Protein AF-A0A381LI11-F1 (afdb_monomer_lite)

Foldseek 3Di:
DDQPPDDPDDDPPVVVVLVVLLVVLVLVVLCVDPVSVPDVVNVCVVPPRDDPVVVVVVVVVVVVVVVLVCLVPPFFFDPDCVVLVVVLVVLLVVLVVVLVVLVVVLVVLVVVLVVLQVVLVVLVVVLVVQVPDPPRDVVVSVVSVLVSVLSHDDPPQLSVLLSSLSVSLNVLSVVLSVLSVVLVVLVVVLVVLVVVLVVLVVVLPPDPDDPPCPCVVVVVVVSVVSVVVSVVSVVVSRSSRSVSVVSSVVSVVVSVVSVVVSVVSNVVSVVSSVVSVVVSVVVVVVSD

Sequence (288 aa):
MRTPFQLICKPSRAVLRDIQIRLDSFLKILLSHTTFATHEMLWEFFLVPDIQADMMEQRSRLKAQARIEKVREEYEPVADVRDVEQFVDHAREMVRSVNYSTKSVARRANVMWVSTADLYDAYHIVSHIFSAIDGFPQTHVTALDAYIKCLAPSSNHPYNTFHSAVLSLHSTIVAMLLSLSRPNSLIATILTSRKMIERSYNSLNRSTRWPLGLLDETRLRLNEEKEERVQKEIKEVEEVGRELRYTWGVVAGELAGWEEDHEKMGRSAVKELVKGMVIREKKVLEGI

Secondary structure (DSSP, 8-state):
---TT--SS---HHHHHHHHHHHHHHHHHHHHSTTGGG-HHHHHHHH-SS--HHHHHHHHHHHHHHHHHHHHHH-PPPS-SHHHHHHHHHHHHHHHHHHHHHHHHHHHHHHHHHHHHHHHHHHHHHHHHHHTSTT--HHHHHHHHHHHHHHPPPTT-HHHHHHHHHHHHHHHHHHHHHHTHHHHHHHHHHHHHHHHHHHHHHHHSS----TT-TTHHHHHHHHHHHHHHHHHHHHHHHHHHHHHHHHHHHHHHHHHHHHHHHHHHHHHHHHHHHHHHHHHHHHHHTT-

Organism: NCBI:txid1268274

Radius of gyration: 30.95 Å; chains: 1; bounding box: 65×38×105 Å

Structure (mmCIF, N/CA/C/O backbone):
data_AF-A0A381LI11-F1
#
_entry.id   AF-A0A381LI11-F1
#
loop_
_atom_site.group_PDB
_atom_site.id
_atom_site.type_symbol
_atom_site.label_atom_id
_atom_site.label_alt_id
_atom_site.label_comp_id
_atom_site.label_asym_id
_atom_site.label_entity_id
_atom_site.label_seq_id
_atom_site.pdbx_PDB_ins_code
_atom_site.Cartn_x
_atom_site.Cartn_y
_atom_site.Cartn_z
_atom_site.occupancy
_atom_site.B_iso_or_equiv
_atom_site.auth_seq_id
_atom_site.auth_comp_id
_atom_site.auth_asym_id
_atom_site.auth_atom_id
_atom_site.pdbx_PDB_model_num
ATOM 1 N N . MET A 1 1 ? -22.565 22.536 -12.577 1.00 48.09 1 MET A N 1
ATOM 2 C CA . MET A 1 1 ? -22.140 21.166 -12.221 1.00 48.09 1 MET A CA 1
ATOM 3 C C . MET A 1 1 ? -20.690 20.993 -12.636 1.00 48.09 1 MET A C 1
ATOM 5 O O . MET A 1 1 ? -20.394 21.191 -13.808 1.00 48.09 1 MET A O 1
ATOM 9 N N . ARG A 1 2 ? -19.783 20.749 -11.680 1.00 44.31 2 ARG A N 1
ATOM 10 C CA . ARG A 1 2 ? -18.366 20.481 -11.962 1.00 44.31 2 ARG A CA 1
ATOM 11 C C . ARG A 1 2 ? -18.184 18.972 -12.082 1.00 44.31 2 ARG A C 1
ATOM 13 O O . ARG A 1 2 ? -18.481 18.264 -11.129 1.00 44.31 2 ARG A O 1
ATOM 20 N N . THR A 1 3 ? -17.719 18.488 -13.227 1.00 48.34 3 THR A N 1
ATOM 21 C CA . THR A 1 3 ? -17.355 17.069 -13.370 1.00 48.34 3 THR A CA 1
ATOM 22 C C . THR A 1 3 ? -16.098 16.795 -12.530 1.00 48.34 3 THR A C 1
ATOM 24 O O . THR A 1 3 ? -15.230 17.672 -12.492 1.00 48.34 3 THR A O 1
ATOM 27 N N . PRO A 1 4 ? -15.911 15.605 -11.936 1.00 54.34 4 PRO A N 1
ATOM 28 C CA . PRO A 1 4 ? -14.692 15.275 -11.181 1.00 54.34 4 PRO A CA 1
ATOM 29 C C . PRO A 1 4 ? -13.404 15.317 -12.030 1.00 54.34 4 PRO A C 1
ATOM 31 O O . PRO A 1 4 ? -12.305 15.359 -11.487 1.00 54.34 4 PRO A O 1
ATOM 34 N N . PHE A 1 5 ? -13.531 15.379 -13.360 1.00 58.44 5 PHE A N 1
ATOM 35 C CA . PHE A 1 5 ? -12.428 15.510 -14.318 1.00 58.44 5 PHE A CA 1
ATOM 36 C C . PHE A 1 5 ? -12.203 16.946 -14.828 1.00 58.44 5 PHE A C 1
ATOM 38 O O . PHE A 1 5 ? -11.323 17.180 -15.658 1.00 58.44 5 PHE A O 1
ATOM 45 N N . GLN A 1 6 ? -12.977 17.930 -14.354 1.00 56.97 6 GLN A N 1
ATOM 46 C CA . GLN A 1 6 ? -12.814 19.329 -14.756 1.00 56.97 6 GLN A CA 1
ATOM 47 C C . GLN A 1 6 ? -11.694 19.977 -13.944 1.00 56.97 6 GLN A C 1
ATOM 49 O O . GLN A 1 6 ? -11.895 20.493 -12.845 1.00 56.97 6 GLN A O 1
ATOM 54 N N . LEU A 1 7 ? -10.496 19.957 -14.518 1.00 59.88 7 LEU A N 1
ATOM 55 C CA . LEU A 1 7 ? -9.337 20.660 -13.984 1.00 59.88 7 LEU A CA 1
ATOM 56 C C . LEU A 1 7 ? -9.445 22.151 -14.336 1.00 59.88 7 LEU A C 1
ATOM 58 O O . LEU A 1 7 ? -9.724 22.511 -15.478 1.00 59.88 7 LEU A O 1
ATOM 62 N N . ILE A 1 8 ? -9.240 23.015 -13.336 1.00 62.44 8 ILE A N 1
ATOM 63 C CA . ILE A 1 8 ? -9.420 24.480 -13.426 1.00 62.44 8 ILE A CA 1
ATOM 64 C C . ILE A 1 8 ? -8.482 25.104 -14.476 1.00 62.44 8 ILE A C 1
ATOM 66 O O . ILE A 1 8 ? -8.836 26.088 -15.117 1.00 62.44 8 ILE A O 1
ATOM 70 N N . CYS A 1 9 ? -7.322 24.482 -14.700 1.00 68.38 9 CYS A N 1
ATOM 71 C CA . CYS A 1 9 ? -6.372 24.817 -15.755 1.00 68.38 9 CYS A CA 1
ATOM 72 C C . CYS A 1 9 ? -5.948 23.532 -16.471 1.00 68.38 9 CYS A C 1
ATOM 74 O O . CYS A 1 9 ? -5.879 22.472 -15.847 1.00 68.38 9 CYS A O 1
ATOM 76 N N . LYS A 1 10 ? -5.618 23.625 -17.766 1.00 70.44 10 LYS A N 1
ATOM 77 C CA . LYS A 1 10 ? -5.096 22.493 -18.542 1.00 70.44 10 LYS A CA 1
ATOM 78 C C . LYS A 1 10 ? -3.739 22.080 -17.947 1.00 70.44 10 LYS A C 1
ATOM 80 O O . LYS A 1 10 ? -2.783 22.845 -18.084 1.00 70.44 10 LYS A O 1
ATOM 85 N N . PRO A 1 11 ? -3.626 20.923 -17.270 1.00 72.25 11 PRO A N 1
ATOM 86 C CA . PRO A 1 11 ? -2.357 20.509 -16.691 1.00 72.25 11 PRO A CA 1
ATOM 87 C C . PRO A 1 11 ? -1.369 20.190 -17.806 1.00 72.25 11 PRO A C 1
ATOM 89 O O . PRO A 1 11 ? -1.759 19.910 -18.947 1.00 72.25 11 PRO A O 1
ATOM 92 N N . SER A 1 12 ? -0.079 20.174 -17.475 1.00 81.25 12 SER A N 1
ATOM 93 C CA . SER A 1 12 ? 0.914 19.669 -18.415 1.00 81.25 12 SER A CA 1
ATOM 94 C C . SER A 1 12 ? 0.582 18.218 -18.796 1.00 81.25 12 SER A C 1
ATOM 96 O O . SER A 1 12 ? 0.056 17.438 -17.996 1.00 81.25 12 SER A O 1
ATOM 98 N N . ARG A 1 13 ? 0.898 17.828 -20.037 1.00 80.12 13 ARG A N 1
ATOM 99 C CA . ARG A 1 13 ? 0.676 16.450 -20.519 1.00 80.12 13 ARG A CA 1
ATOM 100 C C . ARG A 1 13 ? 1.362 15.406 -19.633 1.00 80.12 13 ARG A C 1
ATOM 102 O O . ARG A 1 13 ? 0.845 14.303 -19.494 1.00 80.12 13 ARG A O 1
ATOM 109 N N . ALA A 1 14 ? 2.495 15.763 -19.028 1.00 78.06 14 ALA A N 1
ATOM 110 C CA . ALA A 1 14 ? 3.212 14.911 -18.088 1.00 78.06 14 ALA A CA 1
ATOM 111 C C . ALA A 1 14 ? 2.381 14.622 -16.827 1.00 78.06 14 ALA A C 1
ATOM 113 O O . ALA A 1 14 ? 2.255 13.465 -16.440 1.00 78.06 14 ALA A O 1
ATOM 114 N N . VAL A 1 15 ? 1.747 15.646 -16.246 1.00 82.94 15 VAL A N 1
ATOM 115 C CA . VAL A 1 15 ? 0.883 15.493 -15.064 1.00 82.94 15 VAL A CA 1
ATOM 116 C C . VAL A 1 15 ? -0.355 14.659 -15.390 1.00 82.94 15 VAL A C 1
ATOM 118 O O . VAL A 1 15 ? -0.694 13.754 -14.637 1.00 82.94 15 VAL A O 1
ATOM 121 N N . LEU A 1 16 ? -1.004 14.900 -16.534 1.00 85.25 16 LEU A N 1
ATOM 122 C CA . LEU A 1 16 ? -2.155 14.093 -16.965 1.00 85.25 16 LEU A CA 1
ATOM 123 C C . LEU A 1 16 ? -1.796 12.611 -17.129 1.00 85.25 16 LEU A C 1
ATOM 125 O O . LEU A 1 16 ? -2.561 11.741 -16.720 1.00 85.25 16 LEU A O 1
ATOM 129 N N . ARG A 1 17 ? -0.623 12.323 -17.701 1.00 84.75 17 ARG A N 1
ATOM 130 C CA . ARG A 1 17 ? -0.133 10.953 -17.865 1.00 84.75 17 ARG A CA 1
ATOM 131 C C . ARG A 1 17 ? 0.171 10.290 -16.525 1.00 84.75 17 ARG A C 1
ATOM 133 O O . ARG A 1 17 ? -0.180 9.131 -16.344 1.00 84.75 17 ARG A O 1
ATOM 140 N N . ASP A 1 18 ? 0.801 11.006 -15.598 1.00 85.06 18 ASP A N 1
ATOM 141 C CA . ASP A 1 18 ? 1.072 10.490 -14.252 1.00 85.06 18 ASP A CA 1
ATOM 142 C C . ASP A 1 18 ? -0.235 10.180 -13.505 1.00 85.06 18 ASP A C 1
ATOM 144 O O . ASP A 1 18 ? -0.379 9.090 -12.953 1.00 85.06 18 ASP A O 1
ATOM 148 N N . ILE A 1 19 ? -1.233 11.071 -13.585 1.00 89.38 19 ILE A N 1
ATOM 149 C CA . ILE A 1 19 ? -2.580 10.826 -13.044 1.00 89.38 19 ILE A CA 1
ATOM 150 C C . ILE A 1 19 ? -3.188 9.567 -13.663 1.00 89.38 19 ILE A C 1
ATOM 152 O O . ILE A 1 19 ? -3.690 8.719 -12.933 1.00 89.38 19 ILE A O 1
ATOM 156 N N . GLN A 1 20 ? -3.121 9.419 -14.988 1.00 90.12 20 GLN A N 1
ATOM 157 C CA . GLN A 1 20 ? -3.669 8.254 -15.681 1.00 90.12 20 GLN A CA 1
ATOM 158 C C . GLN A 1 20 ? -3.007 6.950 -15.220 1.00 90.12 20 GLN A C 1
ATOM 160 O O . GLN A 1 20 ? -3.712 5.993 -14.919 1.00 90.12 20 GLN A O 1
ATOM 165 N N . ILE A 1 21 ? -1.673 6.911 -15.138 1.00 88.81 21 ILE A N 1
ATOM 166 C CA . ILE A 1 21 ? -0.926 5.721 -14.703 1.00 88.81 21 ILE A CA 1
ATOM 167 C C . ILE A 1 21 ? -1.280 5.369 -13.255 1.00 88.81 21 ILE A C 1
ATOM 169 O O . ILE A 1 21 ? -1.547 4.211 -12.947 1.00 88.81 21 ILE A O 1
ATOM 173 N N . ARG A 1 22 ? -1.316 6.364 -12.362 1.00 89.69 22 ARG A N 1
ATOM 174 C CA . ARG A 1 22 ? -1.656 6.143 -10.950 1.00 89.69 22 ARG A CA 1
ATOM 175 C C . ARG A 1 22 ? -3.098 5.691 -10.771 1.00 89.69 22 ARG A C 1
ATOM 177 O O . ARG A 1 22 ? -3.338 4.792 -9.972 1.00 89.69 22 ARG A O 1
ATOM 184 N N . LEU A 1 23 ? -4.035 6.296 -11.498 1.00 91.38 23 LEU A N 1
ATOM 185 C CA . LEU A 1 23 ? -5.447 5.933 -11.441 1.00 91.38 23 LEU A CA 1
ATOM 186 C C . LEU A 1 23 ? -5.668 4.517 -11.980 1.00 91.38 23 LEU A C 1
ATOM 188 O O . LEU A 1 23 ? -6.354 3.734 -11.338 1.00 91.38 23 LEU A O 1
ATOM 192 N N . ASP A 1 24 ? -5.047 4.163 -13.106 1.00 91.81 24 ASP A N 1
ATOM 193 C CA . ASP A 1 24 ? -5.107 2.809 -13.665 1.00 91.81 24 ASP A CA 1
ATOM 194 C C . ASP A 1 24 ? -4.573 1.765 -12.672 1.00 91.81 24 ASP A C 1
ATOM 196 O O . ASP A 1 24 ? -5.263 0.791 -12.373 1.00 91.81 24 ASP A O 1
ATOM 200 N N . SER A 1 25 ? -3.394 2.000 -12.084 1.00 90.81 25 SER A N 1
ATOM 201 C CA . SER A 1 25 ? -2.853 1.131 -11.032 1.00 90.81 25 SER A CA 1
ATOM 202 C C . SER A 1 25 ? -3.786 1.032 -9.826 1.00 90.81 25 SER A C 1
ATOM 204 O O . SER A 1 25 ? -4.030 -0.063 -9.328 1.00 90.81 25 SER A O 1
ATOM 206 N N . PHE A 1 26 ? -4.320 2.161 -9.355 1.00 91.38 26 PHE A N 1
ATOM 207 C CA . PHE A 1 26 ? -5.232 2.203 -8.214 1.00 91.38 26 PHE A CA 1
ATOM 208 C C . PHE A 1 26 ? -6.498 1.379 -8.465 1.00 91.38 26 PHE A C 1
ATOM 210 O O . PHE A 1 26 ? -6.857 0.541 -7.642 1.00 91.38 26 PHE A O 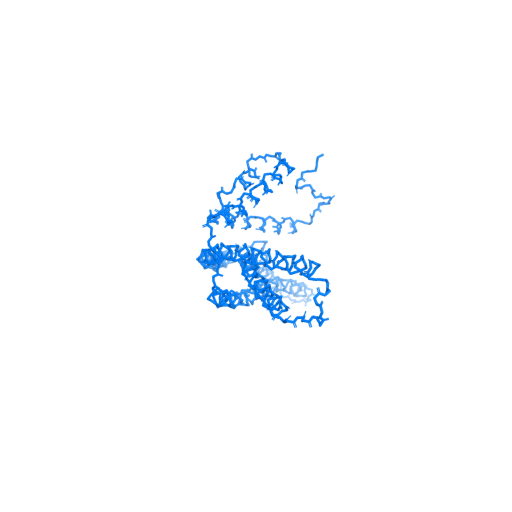1
ATOM 217 N N . LEU A 1 27 ? -7.142 1.562 -9.618 1.00 92.62 27 LEU A N 1
ATOM 218 C CA . LEU A 1 27 ? -8.349 0.821 -9.977 1.00 92.62 27 LEU A CA 1
ATOM 219 C C . LEU A 1 27 ? -8.064 -0.674 -10.139 1.00 92.62 27 LEU A C 1
ATOM 221 O O . LEU A 1 27 ? -8.853 -1.491 -9.676 1.00 92.62 27 LEU A O 1
ATOM 225 N N . LYS A 1 28 ? -6.920 -1.048 -10.726 1.00 91.56 28 LYS A N 1
ATOM 226 C CA . LYS A 1 28 ? -6.496 -2.454 -10.815 1.00 91.56 28 LYS A CA 1
ATOM 227 C C . LYS A 1 28 ? -6.313 -3.090 -9.441 1.00 91.56 28 LYS A C 1
ATOM 229 O O . LYS A 1 28 ? -6.773 -4.209 -9.254 1.00 91.56 28 LYS A O 1
ATOM 234 N N . ILE A 1 29 ? -5.697 -2.376 -8.496 1.00 91.19 29 ILE A N 1
ATOM 235 C CA . ILE A 1 29 ? -5.542 -2.838 -7.108 1.00 91.19 29 ILE A CA 1
ATOM 236 C C . ILE A 1 29 ? -6.915 -3.027 -6.449 1.00 91.19 29 ILE A C 1
ATOM 238 O O . ILE A 1 29 ? -7.155 -4.046 -5.811 1.00 91.19 29 ILE A O 1
ATOM 242 N N . LEU A 1 30 ? -7.846 -2.083 -6.622 1.00 91.50 30 LEU A N 1
ATOM 243 C CA . LEU A 1 30 ? -9.196 -2.220 -6.062 1.00 91.50 30 LEU A CA 1
ATOM 244 C C . LEU A 1 30 ? -9.968 -3.401 -6.661 1.00 91.50 30 LEU A C 1
ATOM 246 O O . LEU A 1 30 ? -10.682 -4.088 -5.938 1.00 91.50 30 LEU A O 1
ATOM 250 N N . LEU A 1 31 ? -9.826 -3.634 -7.966 1.00 91.62 31 LEU A N 1
ATOM 251 C CA . LEU A 1 31 ? -10.497 -4.724 -8.675 1.00 91.62 31 LEU A CA 1
ATOM 252 C C . LEU A 1 31 ? -9.883 -6.100 -8.393 1.00 91.62 31 LEU A C 1
ATOM 254 O O . LEU A 1 31 ? -10.577 -7.103 -8.537 1.00 91.62 31 LEU A O 1
ATOM 258 N N . SER A 1 32 ? -8.603 -6.173 -8.017 1.00 89.12 32 SER A N 1
ATOM 259 C CA . SER A 1 32 ? -7.984 -7.432 -7.587 1.00 89.12 32 SER A CA 1
ATOM 260 C C . SER A 1 32 ? -8.296 -7.770 -6.132 1.00 89.12 32 SER A C 1
ATOM 262 O O . SER A 1 32 ? -8.298 -8.940 -5.765 1.00 89.12 32 SER A O 1
ATOM 264 N N . HIS A 1 33 ? -8.576 -6.760 -5.311 1.00 89.56 33 HIS A N 1
ATOM 265 C CA . HIS A 1 33 ? -8.822 -6.933 -3.889 1.00 89.56 33 HIS A CA 1
ATOM 266 C C . HIS A 1 33 ? -10.181 -7.593 -3.621 1.00 89.56 33 HIS A C 1
ATOM 268 O O . HIS A 1 33 ? -11.224 -7.083 -4.024 1.00 89.56 33 HIS A O 1
ATOM 274 N N . THR A 1 34 ? -10.187 -8.674 -2.842 1.00 86.56 34 THR A N 1
ATOM 275 C CA . THR A 1 34 ? -11.377 -9.497 -2.535 1.00 86.56 34 THR A CA 1
ATOM 276 C C . THR A 1 34 ? -12.558 -8.682 -1.989 1.00 86.56 34 THR A C 1
ATOM 278 O O . THR A 1 34 ? -13.683 -8.792 -2.479 1.00 86.56 34 THR A O 1
ATOM 281 N N . THR A 1 35 ? -12.299 -7.811 -1.012 1.00 87.81 35 THR A N 1
ATOM 282 C CA . THR A 1 35 ? -13.315 -6.930 -0.419 1.00 87.81 35 THR A CA 1
ATOM 283 C C . THR A 1 35 ? -13.726 -5.772 -1.338 1.00 87.81 35 THR A C 1
ATOM 285 O O . THR A 1 35 ? -14.917 -5.556 -1.557 1.00 87.81 35 THR A O 1
ATOM 288 N N . PHE A 1 36 ? -12.781 -5.006 -1.898 1.00 89.44 36 PHE A N 1
ATOM 289 C CA . PHE A 1 36 ? -13.137 -3.811 -2.678 1.00 89.44 36 PHE A CA 1
ATOM 290 C C . PHE A 1 36 ? -13.766 -4.132 -4.033 1.00 89.44 36 PHE A C 1
ATOM 292 O O . PHE A 1 36 ? -14.676 -3.414 -4.446 1.00 89.44 36 PHE A O 1
ATOM 299 N N . ALA A 1 37 ? -13.363 -5.224 -4.685 1.00 90.25 37 ALA A N 1
ATOM 300 C CA . ALA A 1 37 ? -13.911 -5.633 -5.975 1.00 90.25 37 ALA A CA 1
ATOM 301 C C . ALA A 1 37 ? -15.415 -5.938 -5.919 1.00 90.25 37 ALA A C 1
ATOM 303 O O . ALA A 1 37 ? -16.103 -5.858 -6.933 1.00 90.25 37 ALA A O 1
ATOM 304 N N . THR A 1 38 ? -15.948 -6.264 -4.740 1.00 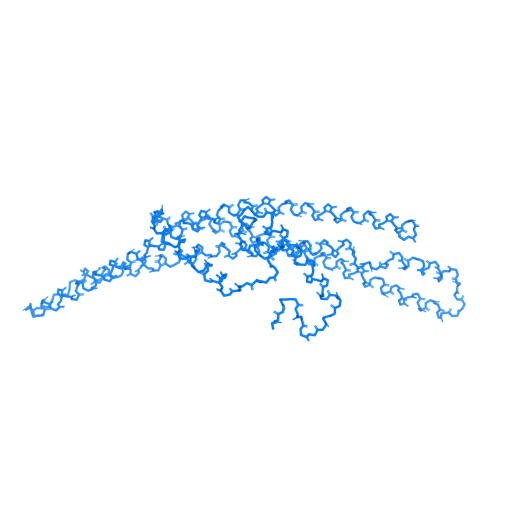88.94 38 THR A N 1
ATOM 305 C CA . THR A 1 38 ? -17.378 -6.541 -4.534 1.00 88.94 38 THR A CA 1
ATOM 306 C C . THR A 1 38 ? -18.149 -5.334 -3.996 1.00 88.94 38 THR A C 1
ATOM 308 O O . THR A 1 38 ? -19.371 -5.386 -3.858 1.00 88.94 38 THR A O 1
ATOM 311 N N . HIS A 1 39 ? -17.469 -4.223 -3.706 1.00 89.69 39 HIS A N 1
ATOM 312 C CA . HIS A 1 39 ? -18.091 -3.083 -3.052 1.00 89.69 39 HIS A CA 1
ATOM 313 C C . HIS A 1 39 ? -18.975 -2.284 -4.021 1.00 89.69 39 HIS A C 1
ATOM 315 O O . HIS A 1 39 ? -18.509 -1.788 -5.045 1.00 89.69 39 HIS A O 1
ATOM 321 N N . GLU A 1 40 ? -20.249 -2.083 -3.667 1.00 87.75 40 GLU A N 1
ATOM 322 C CA . GLU A 1 40 ? -21.241 -1.425 -4.538 1.00 87.75 40 GLU A CA 1
ATOM 323 C C . GLU A 1 40 ? -20.800 -0.035 -5.024 1.00 87.75 40 GLU A C 1
ATOM 325 O O . GLU A 1 40 ? -21.012 0.308 -6.180 1.00 87.75 40 GLU A O 1
ATOM 330 N N . MET A 1 41 ? -20.128 0.746 -4.169 1.00 86.56 41 MET A N 1
ATOM 331 C CA . MET A 1 41 ? -19.710 2.115 -4.497 1.00 86.56 41 MET A CA 1
ATOM 332 C C . MET A 1 41 ? -18.646 2.151 -5.594 1.00 86.56 41 MET A C 1
ATOM 334 O O . MET A 1 41 ? -18.573 3.122 -6.342 1.00 86.56 41 MET A O 1
ATOM 338 N N . LEU A 1 42 ? -17.819 1.102 -5.689 1.00 88.38 42 LEU A N 1
ATOM 339 C CA . LEU A 1 42 ? -16.829 0.983 -6.754 1.00 88.38 42 LEU A CA 1
ATOM 340 C C . LEU A 1 42 ? -17.533 0.760 -8.096 1.00 88.38 42 LEU A C 1
ATOM 342 O O . LEU A 1 42 ? -17.200 1.399 -9.089 1.00 88.38 42 LEU A O 1
ATOM 346 N N . TRP A 1 43 ? -18.552 -0.096 -8.112 1.00 87.62 43 TRP A N 1
ATOM 347 C CA . TRP A 1 43 ? -19.357 -0.347 -9.304 1.00 87.62 43 TRP A CA 1
ATOM 348 C C . TRP A 1 43 ? -20.231 0.844 -9.685 1.00 87.62 43 TRP A C 1
ATOM 350 O O . TRP A 1 43 ? -20.329 1.163 -10.863 1.00 87.62 43 TRP A O 1
ATOM 360 N N . GLU A 1 44 ? -20.802 1.554 -8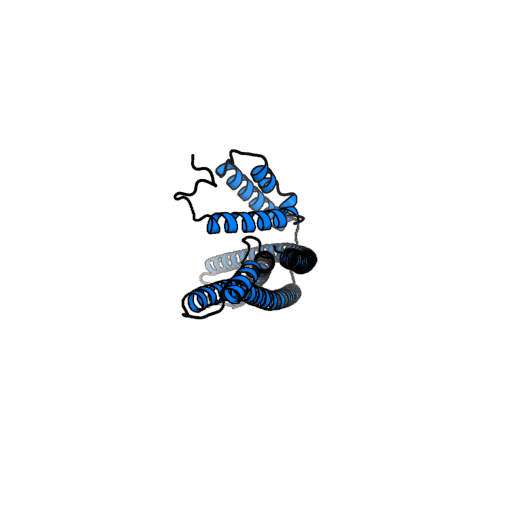.714 1.00 87.44 44 GLU A N 1
ATOM 361 C CA . GLU A 1 44 ? -21.538 2.795 -8.962 1.00 87.44 44 GLU A CA 1
ATOM 362 C C . GLU A 1 44 ? -20.634 3.857 -9.599 1.00 87.44 44 GLU A C 1
ATOM 364 O O . GLU A 1 44 ? -21.027 4.474 -10.583 1.00 87.44 44 GLU A O 1
ATOM 369 N N . PHE A 1 45 ? -19.389 3.989 -9.125 1.00 86.50 45 PHE A N 1
ATOM 370 C CA . PHE A 1 45 ? -18.391 4.868 -9.739 1.00 86.50 45 PHE A CA 1
ATOM 371 C C . PHE A 1 45 ? -18.084 4.504 -11.203 1.00 86.50 45 PHE A C 1
ATOM 373 O O . PHE A 1 45 ? -17.866 5.396 -12.020 1.00 86.50 45 PHE A O 1
ATOM 380 N N . PHE A 1 46 ? -18.070 3.214 -11.553 1.00 85.62 46 PHE A N 1
ATOM 381 C CA . PHE A 1 46 ? -17.818 2.775 -12.929 1.00 85.62 46 PHE A CA 1
ATOM 382 C C . PHE A 1 46 ? -19.035 2.883 -13.850 1.00 85.62 46 PHE A C 1
ATOM 384 O O . PHE A 1 46 ? -18.877 3.141 -15.042 1.00 85.62 46 PHE A O 1
ATOM 391 N N . LEU A 1 47 ? -20.231 2.626 -13.322 1.00 86.44 47 LEU A N 1
ATOM 392 C CA . LEU A 1 47 ? -21.437 2.417 -14.122 1.00 86.44 47 LEU A CA 1
ATOM 393 C C . LEU A 1 47 ? -22.328 3.656 -14.202 1.00 86.44 47 LEU A C 1
ATOM 395 O O . LEU A 1 47 ? -23.094 3.780 -15.157 1.00 86.44 47 LEU A O 1
ATOM 399 N N . VAL A 1 48 ? -22.258 4.554 -13.218 1.00 85.06 48 VAL A N 1
ATOM 400 C CA . VAL A 1 48 ? -23.159 5.704 -13.111 1.00 85.06 48 VAL A CA 1
ATOM 401 C C . VAL A 1 48 ? -22.414 6.989 -13.491 1.00 85.06 48 VAL A C 1
ATOM 403 O O . VAL A 1 48 ? -21.513 7.407 -12.765 1.00 85.06 48 VAL A O 1
ATOM 406 N N . PRO A 1 49 ? -22.785 7.655 -14.604 1.00 75.69 49 PRO A N 1
ATOM 407 C CA . PRO A 1 49 ? -22.133 8.892 -15.043 1.00 75.69 49 PRO A CA 1
ATOM 408 C C . PRO A 1 49 ? -22.337 10.065 -14.074 1.00 75.69 49 PRO A C 1
ATOM 410 O O . PRO A 1 49 ? -21.428 10.871 -13.877 1.00 75.69 49 PRO A O 1
ATOM 413 N N . ASP A 1 50 ? -23.521 10.140 -13.458 1.00 80.94 50 ASP A N 1
ATOM 414 C CA . ASP A 1 50 ? -23.919 11.208 -12.541 1.00 80.94 50 ASP A CA 1
ATOM 415 C C . ASP A 1 50 ? -23.924 10.702 -11.097 1.00 80.94 50 ASP A C 1
ATOM 417 O O . ASP A 1 50 ? -24.928 10.219 -10.571 1.00 80.94 50 ASP A O 1
ATOM 421 N N . ILE A 1 51 ? -22.768 10.810 -10.449 1.00 77.25 51 ILE A N 1
ATOM 422 C CA . ILE A 1 51 ? -22.581 10.371 -9.067 1.00 77.25 51 ILE A CA 1
ATOM 423 C C . ILE A 1 51 ? -23.310 11.319 -8.103 1.00 77.25 51 ILE A C 1
ATOM 425 O O . ILE A 1 51 ? -22.977 12.502 -7.998 1.00 77.25 51 ILE A O 1
ATOM 429 N N . GLN A 1 52 ? -24.265 10.785 -7.338 1.00 83.69 52 GLN A N 1
ATOM 430 C CA . GLN A 1 52 ? -24.967 11.515 -6.278 1.00 83.69 52 GLN A CA 1
ATOM 431 C C . GLN A 1 52 ? -24.205 11.403 -4.949 1.00 83.69 52 GLN A C 1
ATOM 433 O O . GLN A 1 52 ? -24.510 10.562 -4.099 1.00 83.69 52 GLN A O 1
ATOM 438 N N . ALA A 1 53 ? -23.199 12.266 -4.782 1.00 83.38 53 ALA A N 1
ATOM 439 C CA . ALA A 1 53 ? -22.262 12.230 -3.655 1.00 83.38 53 ALA A CA 1
ATOM 440 C C . ALA A 1 53 ? -22.944 12.266 -2.272 1.00 83.38 53 ALA A C 1
ATOM 442 O O . ALA A 1 53 ? -22.557 11.509 -1.382 1.00 83.38 53 ALA A O 1
ATOM 443 N N . ASP A 1 54 ? -23.996 13.070 -2.105 1.00 85.69 54 ASP A N 1
ATOM 444 C CA . ASP A 1 54 ? -24.673 13.225 -0.810 1.00 85.69 54 ASP A CA 1
ATOM 445 C C . ASP A 1 54 ? -25.378 11.927 -0.369 1.00 85.69 54 ASP A C 1
ATOM 447 O O . ASP A 1 54 ? -25.264 11.490 0.779 1.00 85.69 54 ASP A O 1
ATOM 451 N N . MET A 1 55 ? -26.055 11.240 -1.297 1.00 84.00 55 MET A N 1
ATOM 452 C CA . MET A 1 55 ? -26.713 9.960 -1.000 1.00 84.00 55 MET A CA 1
ATOM 453 C C . MET A 1 55 ? -25.700 8.840 -0.743 1.00 84.00 55 MET A C 1
ATOM 455 O O . MET A 1 55 ? -25.913 7.962 0.098 1.00 84.00 55 MET A O 1
ATOM 459 N N . MET A 1 56 ? -24.586 8.855 -1.472 1.00 84.62 56 MET A N 1
ATOM 460 C CA . MET A 1 56 ? -23.456 7.953 -1.256 1.00 84.62 56 MET A CA 1
ATOM 461 C C . MET A 1 56 ? -22.847 8.110 0.140 1.00 84.62 56 MET A C 1
ATOM 463 O O . MET A 1 56 ? -22.573 7.112 0.817 1.00 84.62 56 MET A O 1
ATOM 467 N N . GLU A 1 57 ? -22.660 9.349 0.591 1.00 87.62 57 GLU A N 1
ATOM 468 C CA . GLU A 1 57 ? -22.157 9.641 1.928 1.00 87.62 57 GLU A CA 1
ATOM 469 C C . GLU A 1 57 ? -23.114 9.109 2.999 1.00 87.62 57 GLU A C 1
ATOM 471 O O . GLU A 1 57 ? -22.684 8.409 3.921 1.00 87.62 57 GLU A O 1
ATOM 476 N N . GLN A 1 58 ? -24.416 9.367 2.853 1.00 88.50 58 GLN A N 1
ATOM 477 C CA . GLN A 1 58 ? -25.417 8.894 3.805 1.00 88.50 58 GLN A CA 1
ATOM 478 C C . GLN A 1 58 ? -25.437 7.361 3.904 1.00 88.50 58 GLN A C 1
ATOM 480 O O . GLN A 1 58 ? -25.392 6.820 5.011 1.00 88.50 58 GLN A O 1
ATOM 485 N N . ARG A 1 59 ? -25.422 6.645 2.770 1.00 88.56 59 ARG A N 1
ATOM 486 C CA . ARG A 1 59 ? -25.330 5.171 2.755 1.00 88.56 59 ARG A CA 1
ATOM 487 C C . ARG A 1 59 ? -24.054 4.664 3.421 1.00 88.56 59 ARG A C 1
ATOM 489 O O . ARG A 1 59 ? -24.101 3.707 4.193 1.00 88.56 59 ARG A O 1
ATOM 496 N N . SER A 1 60 ? -22.924 5.319 3.162 1.00 88.62 60 SER A N 1
ATOM 497 C CA . SER A 1 60 ? -21.635 4.947 3.756 1.00 88.62 60 SER A CA 1
ATOM 498 C C . SER A 1 60 ? -21.647 5.112 5.279 1.00 88.62 60 SER A C 1
ATOM 500 O O . SER A 1 60 ? -21.169 4.233 5.997 1.00 88.62 60 SER A O 1
ATOM 502 N N . ARG A 1 61 ? -22.257 6.191 5.788 1.00 90.75 61 ARG A N 1
ATOM 503 C CA . ARG A 1 61 ? -22.436 6.420 7.231 1.00 90.75 61 ARG A CA 1
ATOM 504 C C . ARG A 1 61 ? -23.330 5.360 7.874 1.00 90.75 61 ARG A C 1
ATOM 506 O O . ARG A 1 61 ? -22.953 4.816 8.909 1.00 90.75 61 ARG A O 1
ATOM 513 N N . LEU A 1 62 ? -24.459 5.021 7.248 1.00 92.56 62 LEU A N 1
ATOM 514 C CA . LEU A 1 62 ? -25.363 3.980 7.753 1.00 92.56 62 LEU A CA 1
ATOM 515 C C . LEU A 1 62 ? -24.677 2.608 7.806 1.00 92.56 62 LEU A C 1
ATOM 517 O O . LEU A 1 62 ? -24.775 1.910 8.810 1.00 92.56 62 LEU A O 1
ATOM 521 N N . LYS A 1 63 ? -23.905 2.242 6.775 1.00 90.81 63 LYS A N 1
ATOM 522 C CA . LYS A 1 63 ? -23.108 1.002 6.782 1.00 90.81 63 LYS A CA 1
ATOM 523 C C . LYS A 1 63 ? -22.042 0.991 7.874 1.00 90.81 63 LYS A C 1
ATOM 525 O O . LYS A 1 63 ? -21.796 -0.052 8.477 1.00 90.81 63 LYS A O 1
ATOM 530 N N . ALA A 1 64 ? -21.404 2.131 8.134 1.00 89.94 64 ALA A N 1
ATOM 531 C CA . ALA A 1 64 ? -20.436 2.247 9.218 1.00 89.94 64 ALA A CA 1
ATOM 532 C C . ALA A 1 64 ? -21.098 2.047 10.592 1.00 89.94 64 ALA A C 1
ATOM 534 O O . ALA A 1 64 ? -20.556 1.311 11.412 1.00 89.94 64 ALA A O 1
ATOM 535 N N . GLN A 1 65 ? -22.277 2.635 10.816 1.00 91.75 65 GLN A N 1
ATOM 536 C CA . GLN A 1 65 ? -23.055 2.454 12.048 1.00 91.75 65 GLN A CA 1
ATOM 537 C C . GLN A 1 65 ? -23.507 1.002 12.228 1.00 91.75 65 GLN A C 1
ATOM 539 O O . GLN A 1 65 ? -23.218 0.405 13.260 1.00 91.75 65 GLN A O 1
ATOM 544 N N . ALA A 1 66 ? -24.089 0.397 11.189 1.00 92.81 66 ALA A N 1
ATOM 545 C CA . ALA A 1 66 ? -24.504 -1.004 11.216 1.00 92.81 66 ALA A CA 1
ATOM 546 C C . ALA A 1 66 ? -23.329 -1.954 11.508 1.00 92.81 66 ALA A C 1
ATOM 548 O O . ALA A 1 66 ? -23.483 -2.951 12.206 1.00 92.81 66 ALA A O 1
ATOM 549 N N . ARG A 1 67 ? -22.120 -1.639 11.018 1.00 92.06 67 ARG A N 1
ATOM 550 C CA . ARG A 1 67 ? -20.913 -2.400 11.369 1.00 92.06 67 ARG A CA 1
ATOM 551 C C . ARG A 1 67 ? -20.584 -2.278 12.859 1.00 92.06 67 ARG A C 1
ATOM 553 O O . ARG A 1 67 ? -20.223 -3.279 13.464 1.00 92.06 67 ARG A O 1
ATOM 560 N N . ILE A 1 68 ? -20.663 -1.079 13.438 1.00 91.00 68 ILE A N 1
ATOM 561 C CA . ILE A 1 68 ? -20.385 -0.870 14.868 1.00 91.00 68 ILE A CA 1
ATOM 562 C C . ILE A 1 68 ? -21.360 -1.690 15.719 1.00 91.00 68 ILE A C 1
ATOM 564 O O . ILE A 1 68 ? -20.926 -2.394 16.628 1.00 91.00 68 ILE A O 1
ATOM 568 N N . GLU A 1 69 ? -22.650 -1.658 15.384 1.00 92.25 69 GLU A N 1
ATOM 569 C CA . GLU A 1 69 ? -23.683 -2.454 16.060 1.00 92.25 69 GLU A CA 1
ATOM 570 C C . GLU A 1 69 ? -23.411 -3.954 15.929 1.00 92.25 69 GLU A C 1
ATOM 572 O O . GLU A 1 69 ? -23.329 -4.655 16.934 1.00 92.25 69 GLU A O 1
ATOM 577 N N . LYS A 1 70 ? -23.128 -4.426 14.711 1.00 94.31 70 LYS A N 1
ATOM 578 C CA . LYS A 1 70 ? -22.762 -5.823 14.455 1.00 94.31 70 LYS A CA 1
ATOM 579 C C . LYS A 1 70 ? -21.560 -6.273 15.288 1.00 94.31 70 LYS A C 1
ATOM 581 O O . LYS A 1 70 ? -21.577 -7.347 15.877 1.00 94.31 70 LYS A O 1
ATOM 586 N N . VAL A 1 71 ? -20.512 -5.450 15.369 1.00 94.62 71 VAL A N 1
ATOM 587 C CA . VAL A 1 71 ? -19.327 -5.754 16.188 1.00 94.62 71 VAL A CA 1
ATOM 588 C C . VAL A 1 71 ? -19.688 -5.836 17.668 1.00 94.62 71 VAL A C 1
ATOM 590 O O . VAL A 1 71 ? -19.184 -6.702 18.379 1.00 94.62 71 VAL A O 1
ATOM 593 N N . ARG A 1 72 ? -20.573 -4.956 18.136 1.00 91.19 72 ARG A N 1
ATOM 594 C CA . ARG A 1 72 ? -21.036 -4.955 19.521 1.00 91.19 72 ARG A CA 1
ATOM 595 C C . ARG A 1 72 ? -21.827 -6.217 19.865 1.00 91.19 72 ARG A C 1
ATOM 597 O O . ARG A 1 72 ? -21.700 -6.688 20.991 1.00 91.19 72 ARG A O 1
ATOM 604 N N . GLU A 1 73 ? -22.625 -6.733 18.937 1.00 92.31 73 GLU A N 1
ATOM 605 C CA . GLU A 1 73 ? -23.507 -7.887 19.149 1.00 92.31 73 GLU A CA 1
ATOM 606 C C . GLU A 1 73 ? -22.806 -9.236 18.942 1.00 92.31 73 GLU A C 1
ATOM 608 O O . GLU A 1 73 ? -23.023 -10.159 19.723 1.00 92.31 73 GLU A O 1
ATOM 613 N N . GLU A 1 74 ? -21.960 -9.359 17.916 1.00 93.88 74 GLU A N 1
ATOM 614 C CA . GLU A 1 74 ? -21.420 -10.656 17.476 1.00 93.88 74 GLU A CA 1
ATOM 615 C C . GLU A 1 74 ? -20.055 -11.015 18.076 1.00 93.88 74 GLU A C 1
ATOM 617 O O . GLU A 1 74 ? -19.652 -12.178 18.025 1.00 93.88 74 GLU A O 1
ATOM 622 N N . TYR A 1 75 ? -19.309 -10.046 18.613 1.00 95.00 75 TYR A N 1
ATOM 623 C CA . TYR A 1 75 ? -17.939 -10.276 19.074 1.00 95.00 75 TYR A CA 1
ATOM 624 C C . TYR A 1 75 ? -17.828 -10.246 20.593 1.00 95.00 75 TYR A C 1
ATOM 626 O O . TYR A 1 75 ? -18.396 -9.392 21.268 1.00 95.00 75 TYR A O 1
ATOM 634 N N . GLU A 1 76 ? -17.000 -11.140 21.128 1.00 93.75 76 GLU A N 1
ATOM 635 C CA . GLU A 1 76 ? -16.617 -11.128 22.537 1.00 93.75 76 GLU A CA 1
ATOM 636 C C . GLU A 1 76 ? -15.368 -10.267 22.777 1.00 93.75 76 GLU A C 1
ATOM 638 O O . GLU A 1 76 ? -14.422 -10.297 21.971 1.00 93.75 76 GLU A O 1
ATOM 643 N N . PRO A 1 77 ? -15.310 -9.530 23.902 1.00 93.44 77 PRO A N 1
ATOM 644 C CA . PRO A 1 77 ? -14.172 -8.681 24.216 1.00 93.44 77 PRO A CA 1
ATOM 645 C C . PRO A 1 77 ? -12.883 -9.492 24.397 1.00 93.44 77 PRO A C 1
ATOM 647 O O . PRO A 1 77 ? -12.875 -10.627 24.877 1.00 93.44 77 PRO A O 1
ATOM 650 N N . VAL A 1 78 ? -11.752 -8.900 24.013 1.00 92.25 78 VAL A N 1
ATOM 651 C CA . VAL A 1 78 ? -10.431 -9.500 24.239 1.00 92.25 78 VAL A CA 1
ATOM 652 C C . VAL A 1 78 ? -10.091 -9.474 25.734 1.00 92.25 78 VAL A C 1
ATOM 654 O O . VAL A 1 78 ? -9.947 -8.406 26.332 1.00 92.25 78 VAL A O 1
ATOM 657 N N . ALA A 1 79 ? -9.931 -10.655 26.338 1.00 82.62 79 ALA A N 1
ATOM 658 C CA . ALA A 1 79 ? -9.527 -10.784 27.738 1.00 82.62 79 ALA A CA 1
ATOM 659 C C . ALA A 1 79 ? -8.056 -10.371 27.935 1.00 82.62 79 ALA A C 1
ATOM 661 O O . ALA A 1 79 ? -7.760 -9.454 28.713 1.00 82.62 79 ALA A O 1
ATOM 662 N N . ASP A 1 80 ? -7.155 -10.992 27.169 1.00 89.56 80 ASP A N 1
ATOM 663 C CA . ASP A 1 80 ? -5.721 -10.712 27.176 1.00 89.56 80 ASP A CA 1
ATOM 664 C C . ASP A 1 80 ? -5.285 -10.039 25.871 1.00 89.56 80 ASP A C 1
ATOM 666 O O . ASP A 1 80 ? -5.408 -10.604 24.787 1.00 89.56 80 ASP A O 1
ATOM 670 N N . VAL A 1 81 ? -4.793 -8.806 25.984 1.00 94.62 81 VAL A N 1
ATOM 671 C CA . VAL A 1 81 ? -4.348 -8.005 24.836 1.00 94.62 81 VAL A CA 1
ATOM 672 C C . VAL A 1 81 ? -2.937 -8.370 24.374 1.00 94.62 81 VAL A C 1
ATOM 674 O O . VAL A 1 81 ? -2.573 -7.996 23.263 1.00 94.62 81 VAL A O 1
ATOM 677 N N . ARG A 1 82 ? -2.159 -9.106 25.183 1.00 94.12 82 ARG A N 1
ATOM 678 C CA . ARG A 1 82 ? -0.740 -9.400 24.915 1.00 94.12 82 ARG A CA 1
ATOM 679 C C . ARG A 1 82 ? -0.535 -10.191 23.627 1.00 94.12 82 ARG A C 1
ATOM 681 O O . ARG A 1 82 ? 0.357 -9.863 22.853 1.00 94.12 82 ARG A O 1
ATOM 688 N N . ASP A 1 83 ? -1.387 -11.180 23.371 1.00 91.81 83 ASP A N 1
ATOM 689 C CA . ASP A 1 83 ? -1.299 -12.001 22.157 1.00 91.81 83 ASP A CA 1
ATOM 690 C C . ASP A 1 83 ? -1.567 -11.163 20.898 1.00 91.81 83 ASP A C 1
ATOM 692 O O . ASP A 1 83 ? -0.879 -11.291 19.883 1.00 91.81 83 ASP A O 1
ATOM 696 N N . VAL A 1 84 ? -2.547 -10.255 20.980 1.00 94.94 84 VAL A N 1
ATOM 697 C CA . VAL A 1 84 ? -2.884 -9.339 19.883 1.00 94.94 84 VAL A CA 1
ATOM 698 C C . VAL A 1 84 ? -1.751 -8.336 19.661 1.00 94.94 84 VAL A C 1
ATOM 700 O O . VAL A 1 84 ? -1.368 -8.099 18.519 1.00 94.94 84 VAL A O 1
ATOM 703 N N . GLU A 1 85 ? -1.188 -7.782 20.734 1.00 95.38 85 GLU A N 1
ATOM 704 C CA . GLU A 1 85 ? -0.052 -6.855 20.688 1.00 95.38 85 GLU A CA 1
ATOM 705 C C . GLU A 1 85 ? 1.171 -7.503 20.030 1.00 95.38 85 GLU A C 1
ATOM 707 O O . GLU A 1 85 ? 1.703 -6.969 19.058 1.00 95.38 85 GLU A O 1
ATOM 712 N N . GLN A 1 86 ? 1.554 -8.705 20.477 1.00 95.62 86 GLN A N 1
ATOM 713 C CA . GLN A 1 86 ? 2.684 -9.445 19.916 1.00 95.62 86 GLN A CA 1
ATOM 714 C C . GLN A 1 86 ? 2.504 -9.715 18.417 1.00 95.62 86 GLN A C 1
ATOM 716 O O . GLN A 1 86 ? 3.442 -9.532 17.636 1.00 95.62 86 GLN A O 1
ATOM 721 N N . PHE A 1 87 ? 1.303 -10.134 18.005 1.00 95.06 87 PHE A N 1
ATOM 722 C CA . PHE A 1 87 ? 0.992 -10.350 16.594 1.00 95.06 87 PHE A CA 1
ATOM 723 C C . PHE A 1 87 ? 1.134 -9.059 15.780 1.00 95.06 87 PHE A C 1
ATOM 725 O O . PHE A 1 87 ? 1.798 -9.054 14.741 1.00 95.06 87 PHE A O 1
ATOM 732 N N . VAL A 1 88 ? 0.517 -7.966 16.239 1.00 95.38 88 VAL A N 1
ATOM 733 C CA . VAL A 1 88 ? 0.495 -6.696 15.502 1.00 95.38 88 VAL A CA 1
ATOM 734 C C . VAL A 1 88 ? 1.894 -6.099 15.404 1.00 95.38 88 VAL A C 1
ATOM 736 O O . VAL A 1 88 ? 2.269 -5.621 14.332 1.00 95.38 88 VAL A O 1
ATOM 739 N N . ASP A 1 89 ? 2.687 -6.165 16.470 1.00 95.38 89 ASP A N 1
ATOM 740 C CA . ASP A 1 89 ? 4.058 -5.662 16.470 1.00 95.38 89 ASP A CA 1
ATOM 741 C C . ASP A 1 89 ? 4.954 -6.461 15.522 1.00 95.38 89 ASP A C 1
ATOM 743 O O . ASP A 1 89 ? 5.684 -5.868 14.720 1.00 95.38 89 ASP A O 1
ATOM 747 N N . HIS A 1 90 ? 4.841 -7.792 15.532 1.00 96.12 90 HIS A N 1
ATOM 748 C CA . HIS A 1 90 ? 5.555 -8.645 14.584 1.00 96.12 90 HIS A CA 1
ATOM 749 C C . HIS A 1 90 ? 5.151 -8.338 13.134 1.00 96.12 90 HIS A C 1
ATOM 751 O O . HIS A 1 90 ? 6.009 -8.075 12.288 1.00 96.12 90 HIS A O 1
ATOM 757 N N . ALA A 1 91 ? 3.847 -8.292 12.845 1.00 96.56 91 ALA A N 1
ATOM 758 C CA . ALA A 1 91 ? 3.326 -7.953 11.523 1.00 96.56 91 ALA A CA 1
ATOM 759 C C . ALA A 1 91 ? 3.805 -6.575 11.048 1.00 96.56 91 ALA A C 1
ATOM 761 O O . ALA A 1 91 ? 4.246 -6.408 9.909 1.00 96.56 91 ALA A O 1
ATOM 762 N N . ARG A 1 92 ? 3.776 -5.577 11.932 1.00 95.94 92 ARG A N 1
ATOM 763 C CA . ARG A 1 92 ? 4.229 -4.219 11.630 1.00 95.94 92 ARG A CA 1
ATOM 764 C C . ARG A 1 92 ? 5.718 -4.180 11.309 1.00 95.94 92 ARG A C 1
ATOM 766 O O . ARG A 1 92 ? 6.103 -3.448 10.397 1.00 95.94 92 ARG A O 1
ATOM 773 N N . GLU A 1 93 ? 6.542 -4.945 12.016 1.00 96.12 93 GLU A N 1
ATOM 774 C CA . GLU A 1 93 ? 7.977 -5.005 11.746 1.00 96.12 93 GLU A CA 1
ATOM 775 C C . GLU A 1 93 ? 8.291 -5.700 10.416 1.00 96.12 93 GLU A C 1
ATOM 777 O O . GLU A 1 93 ? 9.076 -5.178 9.620 1.00 96.12 93 GLU A O 1
ATOM 782 N N . MET A 1 94 ? 7.591 -6.793 10.098 1.00 95.88 94 MET A N 1
ATOM 783 C CA . MET A 1 94 ? 7.692 -7.436 8.783 1.00 95.88 94 MET A CA 1
ATOM 784 C C . MET A 1 94 ? 7.365 -6.453 7.650 1.00 95.88 94 MET A C 1
ATOM 786 O O . MET A 1 94 ? 8.169 -6.252 6.735 1.00 95.88 94 MET A O 1
ATOM 790 N N . VAL A 1 95 ? 6.224 -5.759 7.737 1.00 96.81 95 VAL A N 1
ATOM 791 C CA . VAL A 1 95 ? 5.801 -4.797 6.706 1.00 96.81 95 VAL A CA 1
ATOM 792 C C . VAL A 1 95 ? 6.760 -3.597 6.632 1.00 96.81 95 VAL A C 1
ATOM 794 O O . VAL A 1 95 ? 7.036 -3.086 5.543 1.00 96.81 95 VAL A O 1
ATOM 797 N N . ARG A 1 96 ? 7.338 -3.146 7.756 1.00 96.50 96 ARG A N 1
ATOM 798 C CA . ARG A 1 96 ? 8.371 -2.090 7.771 1.00 96.50 96 ARG A CA 1
ATOM 799 C C . ARG A 1 96 ? 9.644 -2.503 7.038 1.00 96.50 96 ARG A C 1
ATOM 801 O O . ARG A 1 96 ? 10.182 -1.690 6.282 1.00 96.50 96 ARG A O 1
ATOM 808 N N . SER A 1 97 ? 10.106 -3.735 7.225 1.00 95.94 97 SER A N 1
ATOM 809 C CA . SER A 1 97 ? 11.273 -4.269 6.513 1.00 95.94 97 SER A CA 1
ATOM 810 C C . SER A 1 97 ? 11.047 -4.280 4.993 1.00 95.94 97 SER A C 1
ATOM 812 O O . SER A 1 97 ? 11.875 -3.783 4.216 1.00 95.94 97 SER A O 1
ATOM 814 N N . VAL A 1 98 ? 9.863 -4.728 4.557 1.00 95.94 98 VAL A N 1
ATOM 815 C CA . VAL A 1 98 ? 9.456 -4.693 3.142 1.00 95.94 98 VAL A CA 1
ATOM 816 C C . VAL A 1 98 ? 9.375 -3.253 2.625 1.00 95.94 98 VAL A C 1
ATOM 818 O O . VAL A 1 98 ? 9.845 -2.959 1.522 1.00 95.94 98 VAL A O 1
ATOM 821 N N . ASN A 1 99 ? 8.859 -2.321 3.429 1.00 96.50 99 ASN A N 1
ATOM 822 C CA . ASN A 1 99 ? 8.797 -0.901 3.084 1.00 96.50 99 ASN A CA 1
ATOM 823 C C . ASN A 1 99 ? 10.183 -0.301 2.819 1.00 96.50 99 ASN A C 1
ATOM 825 O O . ASN A 1 99 ? 10.381 0.395 1.821 1.00 96.50 99 ASN A O 1
ATOM 829 N N . TYR A 1 100 ? 11.149 -0.574 3.700 1.00 96.62 100 TYR A N 1
ATOM 830 C CA . TYR A 1 100 ? 12.522 -0.097 3.544 1.00 96.62 100 TYR A CA 1
ATOM 831 C C . TYR A 1 100 ? 13.135 -0.590 2.227 1.00 96.62 100 TYR A C 1
ATOM 833 O O . TYR A 1 100 ? 13.652 0.205 1.433 1.00 96.62 100 TYR A O 1
ATOM 841 N N . SER A 1 101 ? 13.003 -1.889 1.960 1.00 95.81 101 SER A N 1
ATOM 842 C CA . SER A 1 101 ? 13.510 -2.519 0.740 1.00 95.81 101 SER A CA 1
ATOM 843 C C . SER A 1 101 ? 12.838 -1.946 -0.512 1.00 95.81 101 SER A C 1
ATOM 845 O O . SER A 1 101 ? 13.519 -1.553 -1.460 1.00 95.81 101 SER A O 1
ATOM 847 N N . THR A 1 102 ? 11.514 -1.782 -0.485 1.00 96.56 102 THR A N 1
ATOM 848 C CA . THR A 1 102 ? 10.734 -1.229 -1.603 1.00 96.56 102 THR A CA 1
ATOM 849 C C . THR A 1 102 ? 11.114 0.220 -1.904 1.00 96.56 102 THR A C 1
ATOM 851 O O . THR A 1 102 ? 11.331 0.570 -3.063 1.00 96.56 102 THR A O 1
ATOM 854 N N . LYS A 1 103 ? 11.293 1.066 -0.878 1.00 96.12 103 LYS A N 1
ATOM 855 C CA . LYS A 1 103 ? 11.782 2.445 -1.057 1.00 96.12 103 LYS A CA 1
ATOM 856 C C . LYS A 1 103 ? 13.180 2.486 -1.670 1.00 96.12 103 LYS A C 1
ATOM 858 O O . LYS A 1 103 ? 13.448 3.320 -2.535 1.00 96.12 103 LYS A O 1
ATOM 863 N N . SER A 1 104 ? 14.068 1.590 -1.238 1.00 96.81 104 SER A N 1
ATOM 864 C CA . SER A 1 104 ? 15.415 1.473 -1.804 1.00 96.81 104 SER A CA 1
ATOM 865 C C . SER A 1 104 ? 15.362 1.126 -3.296 1.00 96.81 104 SER A C 1
ATOM 867 O O . SER A 1 104 ? 16.028 1.785 -4.099 1.00 96.81 104 SER A O 1
ATOM 869 N N . VAL A 1 105 ? 14.519 0.160 -3.682 1.00 96.44 105 VAL A N 1
ATOM 870 C CA . VAL A 1 105 ? 14.297 -0.221 -5.087 1.00 96.44 105 VAL A CA 1
ATOM 871 C C . VAL A 1 105 ? 13.696 0.934 -5.887 1.00 96.44 105 VAL A C 1
ATOM 873 O O . VAL A 1 105 ? 14.226 1.257 -6.947 1.00 96.44 105 VAL A O 1
ATOM 876 N N . ALA A 1 106 ? 12.662 1.608 -5.372 1.00 95.81 106 ALA A N 1
ATOM 877 C CA . ALA A 1 106 ? 12.031 2.749 -6.039 1.00 95.81 106 ALA A CA 1
ATOM 878 C C . ALA A 1 106 ? 13.050 3.857 -6.340 1.00 95.81 106 ALA A C 1
ATOM 880 O O . ALA A 1 106 ? 13.153 4.327 -7.473 1.00 95.81 106 ALA A O 1
ATOM 881 N N . ARG A 1 107 ? 13.872 4.217 -5.345 1.00 96.00 107 ARG A N 1
ATOM 882 C CA . ARG A 1 107 ? 14.923 5.227 -5.504 1.00 96.00 107 ARG A CA 1
ATOM 883 C C . ARG A 1 107 ? 15.929 4.827 -6.581 1.00 96.00 107 ARG A C 1
ATOM 885 O O . ARG A 1 107 ? 16.268 5.650 -7.423 1.00 96.00 107 ARG A O 1
ATOM 892 N N . ARG A 1 108 ? 16.406 3.578 -6.564 1.00 96.31 108 ARG A N 1
ATOM 893 C CA . ARG A 1 108 ? 17.371 3.080 -7.558 1.00 96.31 108 ARG A CA 1
ATOM 894 C C . ARG A 1 108 ? 16.766 3.038 -8.963 1.00 96.31 108 ARG A C 1
ATOM 896 O O . ARG A 1 108 ? 17.433 3.448 -9.902 1.00 96.31 108 ARG A O 1
ATOM 903 N N . ALA A 1 109 ? 15.510 2.617 -9.104 1.00 94.94 109 ALA A N 1
ATOM 904 C CA . ALA A 1 109 ? 14.799 2.632 -10.382 1.00 94.94 109 ALA A CA 1
ATOM 905 C C . ALA A 1 109 ? 14.666 4.057 -10.944 1.00 94.94 109 ALA A C 1
ATOM 907 O O . ALA A 1 109 ? 14.914 4.276 -12.128 1.00 94.94 109 ALA A O 1
ATOM 908 N N . ASN A 1 110 ? 14.353 5.033 -10.085 1.00 93.62 110 ASN A N 1
ATOM 909 C CA . ASN A 1 110 ? 14.309 6.437 -10.480 1.00 93.62 110 ASN A CA 1
ATOM 910 C C . ASN A 1 110 ? 15.684 6.956 -10.921 1.00 93.62 110 ASN A C 1
ATOM 912 O O . ASN A 1 110 ? 15.778 7.612 -11.951 1.00 93.62 110 ASN A O 1
ATOM 916 N N . VAL A 1 111 ? 16.750 6.629 -10.179 1.00 95.12 111 VAL A N 1
ATOM 917 C CA . VAL A 1 111 ? 18.125 6.988 -10.568 1.00 95.12 111 VAL A CA 1
ATOM 918 C C . VAL A 1 111 ? 18.465 6.410 -11.940 1.00 95.12 111 VAL A C 1
ATOM 920 O O . VAL A 1 111 ? 18.929 7.151 -12.794 1.00 95.12 111 VAL A O 1
ATOM 923 N N . MET A 1 112 ? 18.166 5.132 -12.195 1.00 93.06 112 MET A N 1
ATOM 924 C CA . MET A 1 112 ? 18.416 4.515 -13.504 1.00 93.06 112 MET A CA 1
ATOM 925 C C . MET A 1 112 ? 17.686 5.233 -14.641 1.00 93.06 112 MET A C 1
ATOM 927 O O . MET A 1 112 ? 18.259 5.441 -15.709 1.00 93.06 112 MET A O 1
ATOM 931 N N . TRP A 1 113 ? 16.431 5.628 -14.419 1.00 91.12 113 TRP A N 1
ATOM 932 C CA . TRP A 1 113 ? 15.666 6.399 -15.395 1.00 91.12 113 TRP A CA 1
ATOM 933 C C . TRP A 1 113 ? 16.292 7.773 -15.663 1.00 91.12 113 TRP A C 1
ATOM 935 O O . TRP A 1 113 ? 16.552 8.099 -16.819 1.00 91.12 113 TRP A O 1
ATOM 945 N N . VAL A 1 114 ? 16.580 8.540 -14.607 1.00 90.94 114 VAL A N 1
ATOM 946 C CA . VAL A 1 114 ? 17.182 9.877 -14.716 1.00 90.94 114 VAL A CA 1
ATOM 947 C C . VAL A 1 114 ? 18.537 9.800 -15.414 1.00 90.94 114 VAL A C 1
ATOM 949 O O . VAL A 1 114 ? 18.740 10.478 -16.411 1.00 90.94 114 VAL A O 1
ATOM 952 N N . SER A 1 115 ? 19.415 8.886 -14.994 1.00 92.56 115 SER A N 1
ATOM 953 C CA . SER A 1 115 ? 20.724 8.704 -15.626 1.00 92.56 115 SER A CA 1
ATOM 954 C C . SER A 1 115 ? 20.631 8.301 -17.099 1.00 92.56 115 SER A C 1
ATOM 956 O O . SER A 1 115 ? 21.502 8.670 -17.876 1.00 92.56 115 SER A O 1
ATOM 958 N N . THR A 1 116 ? 19.590 7.567 -17.506 1.00 89.75 116 THR A N 1
ATOM 959 C CA . THR A 1 116 ? 19.373 7.229 -18.924 1.00 89.75 116 THR A CA 1
ATOM 960 C C . THR A 1 116 ? 19.007 8.471 -19.741 1.00 89.75 116 THR A C 1
ATOM 962 O O . THR A 1 116 ? 19.500 8.633 -20.854 1.00 89.75 116 THR A O 1
ATOM 965 N N . ALA A 1 117 ? 18.165 9.352 -19.194 1.00 88.44 117 ALA A N 1
ATOM 966 C CA . ALA A 1 117 ? 17.806 10.610 -19.844 1.00 88.44 117 ALA A CA 1
ATOM 967 C C . ALA A 1 117 ? 19.004 11.575 -19.906 1.00 88.44 117 ALA A C 1
ATOM 969 O O . ALA A 1 117 ? 19.332 12.067 -20.983 1.00 88.44 117 ALA A O 1
ATOM 970 N N . ASP A 1 118 ? 19.716 11.745 -18.788 1.00 92.25 118 ASP A N 1
ATOM 971 C CA . ASP A 1 118 ? 20.899 12.609 -18.701 1.00 92.25 118 ASP A CA 1
ATOM 972 C C . ASP A 1 118 ? 22.005 12.158 -19.665 1.00 92.25 118 ASP A C 1
ATOM 974 O O . ASP A 1 118 ? 22.693 12.984 -20.264 1.00 92.25 118 ASP A O 1
ATOM 978 N N . LEU A 1 119 ? 22.175 10.841 -19.844 1.00 91.69 119 LEU A N 1
ATOM 979 C CA . LEU A 1 119 ? 23.141 10.285 -20.789 1.00 91.69 119 LEU A CA 1
ATOM 980 C C . LEU A 1 119 ? 22.832 10.727 -22.223 1.00 91.69 119 LEU A C 1
ATOM 982 O O . LEU A 1 119 ? 23.736 11.157 -22.936 1.00 91.69 119 LEU A O 1
ATOM 986 N N . TYR A 1 120 ? 21.569 10.636 -22.643 1.00 91.19 120 TYR A N 1
ATOM 987 C CA . TYR A 1 120 ? 21.151 11.079 -23.971 1.00 91.19 120 TYR A CA 1
ATOM 988 C C . TYR A 1 120 ? 21.433 12.573 -24.179 1.00 91.19 120 TYR A C 1
ATOM 990 O O . TYR A 1 120 ? 22.054 12.940 -25.179 1.00 91.19 120 TYR A O 1
ATOM 998 N N . ASP A 1 121 ? 21.060 13.415 -23.214 1.00 90.94 121 ASP A N 1
ATOM 999 C CA . ASP A 1 121 ? 21.269 14.864 -23.294 1.00 90.94 121 ASP A CA 1
ATOM 1000 C C . ASP A 1 121 ? 22.764 15.224 -23.336 1.00 90.94 121 ASP A C 1
ATOM 1002 O O . ASP A 1 121 ? 23.192 16.047 -24.150 1.00 90.94 121 ASP A O 1
ATOM 1006 N N . ALA A 1 122 ? 23.589 14.559 -22.518 1.00 93.38 122 ALA A N 1
ATOM 1007 C CA . ALA A 1 122 ? 25.035 14.761 -22.502 1.00 93.38 122 ALA A CA 1
ATOM 1008 C C . ALA A 1 122 ? 25.675 14.420 -23.855 1.00 93.38 122 ALA A C 1
ATOM 1010 O O . ALA A 1 122 ? 26.457 15.210 -24.390 1.00 93.38 122 ALA A O 1
ATOM 1011 N N . TYR A 1 123 ? 25.323 13.276 -24.448 1.00 92.50 123 TYR A N 1
ATOM 1012 C CA . TYR A 1 123 ? 25.842 12.913 -25.764 1.00 92.50 123 TYR A CA 1
ATOM 1013 C C . TYR A 1 123 ? 25.320 13.834 -26.874 1.00 92.50 123 TYR A C 1
ATOM 1015 O O . TYR A 1 123 ? 26.067 14.148 -27.801 1.00 92.50 123 TYR A O 1
ATOM 1023 N N . HIS A 1 124 ? 24.082 14.318 -26.774 1.00 90.00 124 HIS A N 1
ATOM 1024 C CA . HIS A 1 124 ? 23.537 15.285 -27.723 1.00 90.00 124 HIS A CA 1
ATOM 1025 C C . HIS A 1 124 ? 24.333 16.604 -27.718 1.00 90.00 124 HIS A C 1
ATOM 1027 O O . HIS A 1 124 ? 24.607 17.170 -28.778 1.00 90.00 124 HIS A O 1
ATOM 1033 N N . ILE A 1 125 ? 24.757 17.086 -26.544 1.00 91.31 125 ILE A N 1
ATOM 1034 C CA . ILE A 1 125 ? 25.643 18.258 -26.422 1.00 91.31 125 ILE A CA 1
ATOM 1035 C C . ILE A 1 125 ? 27.012 17.970 -27.051 1.00 91.31 125 ILE A C 1
ATOM 1037 O O . ILE A 1 125 ? 27.539 18.789 -27.805 1.00 91.31 125 ILE A O 1
ATOM 1041 N N . VAL A 1 126 ? 27.579 16.794 -26.774 1.00 90.38 126 VAL A N 1
ATOM 1042 C CA . VAL A 1 126 ? 28.880 16.374 -27.312 1.00 90.38 126 VAL A CA 1
ATOM 1043 C C . VAL A 1 126 ? 28.863 16.296 -28.842 1.00 90.38 126 VAL A C 1
ATOM 1045 O O . VAL A 1 126 ? 29.806 16.772 -29.473 1.00 90.38 126 VAL A O 1
ATOM 1048 N N . SER A 1 127 ? 27.793 15.774 -29.453 1.00 89.94 127 SER A N 1
ATOM 1049 C CA . SER A 1 127 ? 27.667 15.738 -30.919 1.00 89.94 127 SER A CA 1
ATOM 1050 C C . SER A 1 127 ? 27.695 17.138 -31.531 1.00 89.94 127 SER A C 1
ATOM 1052 O O . SER A 1 127 ? 28.429 17.386 -32.489 1.00 89.94 127 SER A O 1
ATOM 1054 N N . HIS A 1 128 ? 26.994 18.095 -30.914 1.00 88.62 128 HIS A N 1
ATOM 1055 C CA . HIS A 1 128 ? 27.019 19.484 -31.365 1.00 88.62 128 HIS A CA 1
ATOM 1056 C C . HIS A 1 128 ? 28.437 20.077 -31.311 1.00 88.62 128 HIS A C 1
ATOM 1058 O O . HIS A 1 128 ? 28.851 20.767 -32.241 1.00 88.62 128 HIS A O 1
ATOM 1064 N N . ILE A 1 129 ? 29.208 19.793 -30.256 1.00 90.69 129 ILE A N 1
ATOM 1065 C CA . ILE A 1 129 ? 30.602 20.252 -30.152 1.00 90.69 129 ILE A CA 1
ATOM 1066 C C . ILE A 1 129 ? 31.454 19.640 -31.269 1.00 90.69 129 ILE A C 1
ATOM 1068 O O . ILE A 1 129 ? 32.149 20.380 -31.957 1.00 90.69 129 ILE A O 1
ATOM 1072 N N . PHE A 1 130 ? 31.370 18.326 -31.500 1.00 89.88 130 PHE A N 1
ATOM 1073 C CA . PHE A 1 130 ? 32.129 17.670 -32.572 1.00 89.88 130 PHE A CA 1
ATOM 1074 C C . PHE A 1 130 ? 31.774 18.196 -33.963 1.00 89.88 130 PHE A C 1
ATOM 1076 O O . PHE A 1 130 ? 32.664 18.344 -34.796 1.00 89.88 130 PHE A O 1
ATOM 1083 N N . SER A 1 131 ? 30.505 18.531 -34.202 1.00 88.56 131 SER A N 1
ATOM 1084 C CA . SER A 1 131 ? 30.068 19.128 -35.469 1.00 88.56 131 SER A CA 1
ATOM 1085 C C . SER A 1 131 ? 30.624 20.538 -35.713 1.00 88.56 131 SER A C 1
ATOM 1087 O O . SER A 1 131 ? 30.698 20.972 -36.858 1.00 88.56 131 SER A O 1
ATOM 1089 N N . ALA A 1 132 ? 31.031 21.243 -34.652 1.00 89.69 132 ALA A N 1
ATOM 1090 C CA . ALA A 1 132 ? 31.572 22.599 -34.713 1.00 89.69 132 ALA A CA 1
ATOM 1091 C C . ALA A 1 132 ? 33.111 22.647 -34.790 1.00 89.69 132 ALA A C 1
ATOM 1093 O O . ALA A 1 132 ? 33.676 23.732 -34.912 1.00 89.69 132 ALA A O 1
ATOM 1094 N N . ILE A 1 133 ? 33.800 21.503 -34.685 1.00 92.62 133 ILE A N 1
ATOM 1095 C CA . ILE A 1 133 ? 35.262 21.433 -34.794 1.00 92.62 133 ILE A CA 1
ATOM 1096 C C . ILE A 1 133 ? 35.655 21.392 -36.273 1.00 92.62 133 ILE A C 1
ATOM 1098 O O . ILE A 1 133 ? 35.372 20.423 -36.981 1.00 92.62 133 ILE A O 1
ATOM 1102 N N . ASP A 1 134 ? 36.373 22.421 -36.719 1.00 89.88 134 ASP A N 1
ATOM 1103 C CA . ASP A 1 134 ? 36.907 22.487 -38.077 1.00 89.88 134 ASP A CA 1
ATOM 1104 C C . ASP A 1 134 ? 37.843 21.303 -38.375 1.00 89.88 134 ASP A C 1
ATOM 1106 O O . ASP A 1 134 ? 38.763 20.989 -37.617 1.00 89.88 134 ASP A O 1
ATOM 1110 N N . GLY A 1 135 ? 37.612 20.641 -39.511 1.00 87.12 135 GLY A N 1
ATOM 1111 C CA . GLY A 1 135 ? 38.413 19.501 -39.966 1.00 87.12 135 GLY A CA 1
ATOM 1112 C C . GLY A 1 135 ? 38.034 18.148 -39.354 1.00 87.12 135 GLY A C 1
ATOM 1113 O O . GLY A 1 135 ? 38.673 17.146 -39.681 1.00 87.12 135 GLY A O 1
ATOM 1114 N N . PHE A 1 136 ? 36.998 18.074 -38.508 1.00 88.94 136 PHE A N 1
ATOM 1115 C CA . PHE A 1 136 ? 36.526 16.794 -37.983 1.00 88.94 136 PHE A CA 1
ATOM 1116 C C . PHE A 1 136 ? 35.788 15.974 -39.067 1.00 88.94 136 PHE A C 1
ATOM 1118 O O . PHE A 1 136 ? 34.972 16.527 -39.809 1.00 88.94 136 PHE A O 1
ATOM 1125 N N . PRO A 1 137 ? 36.033 14.654 -39.202 1.00 93.75 137 PRO A N 1
ATOM 1126 C CA . PRO A 1 137 ? 35.398 13.864 -40.253 1.00 93.75 137 PRO A CA 1
ATOM 1127 C C . PRO A 1 137 ? 33.878 13.749 -40.072 1.00 93.75 137 PRO A C 1
ATOM 1129 O O . PRO A 1 137 ? 33.395 13.165 -39.098 1.00 93.75 137 PRO A O 1
ATOM 1132 N N . GLN A 1 138 ? 33.115 14.196 -41.073 1.00 88.31 138 GLN A N 1
ATOM 1133 C CA . GLN A 1 138 ? 31.646 14.161 -41.043 1.00 88.31 138 GLN A CA 1
ATOM 1134 C C . GLN A 1 138 ? 31.076 12.746 -40.842 1.00 88.31 138 GLN A C 1
ATOM 1136 O O . GLN A 1 138 ? 30.036 12.574 -40.211 1.00 88.31 138 GLN A O 1
ATOM 1141 N N . THR A 1 139 ? 31.780 11.716 -41.321 1.00 92.69 139 THR A N 1
ATOM 1142 C CA . THR A 1 139 ? 31.402 10.307 -41.133 1.00 92.69 139 THR A CA 1
ATOM 1143 C C . THR A 1 139 ? 31.302 9.913 -39.660 1.00 92.69 139 THR A C 1
ATOM 1145 O O . THR A 1 139 ? 30.409 9.153 -39.292 1.00 92.69 139 THR A O 1
ATOM 1148 N N . HIS A 1 140 ? 32.174 10.457 -38.808 1.00 91.38 140 HIS A N 1
ATOM 1149 C CA . HIS A 1 140 ? 32.179 10.171 -37.374 1.00 91.38 140 HIS A CA 1
ATOM 1150 C C . HIS A 1 140 ? 31.065 10.936 -36.655 1.00 91.38 140 HIS A C 1
ATOM 1152 O O . HIS A 1 140 ? 30.424 10.368 -35.775 1.00 91.38 140 HIS A O 1
ATOM 1158 N N . VAL A 1 141 ? 30.770 12.173 -37.078 1.00 90.75 141 VAL A N 1
ATOM 1159 C CA . VAL A 1 141 ? 29.615 12.947 -36.581 1.00 90.75 141 VAL A CA 1
ATOM 1160 C C . VAL A 1 141 ? 28.313 12.207 -36.882 1.00 90.75 141 VAL A C 1
ATOM 1162 O O . VAL A 1 141 ? 27.505 11.981 -35.991 1.00 90.75 141 VAL A O 1
ATOM 1165 N N . THR A 1 142 ? 28.136 11.733 -38.120 1.00 90.81 142 THR A N 1
ATOM 1166 C CA . THR A 1 142 ? 26.933 10.982 -38.513 1.00 90.81 142 THR A CA 1
ATOM 1167 C C . THR A 1 142 ? 26.807 9.646 -37.776 1.00 90.81 142 THR A C 1
ATOM 1169 O O . THR A 1 142 ? 25.703 9.266 -37.386 1.00 90.81 142 THR A O 1
ATOM 1172 N N . ALA A 1 143 ? 27.918 8.936 -37.548 1.00 90.75 143 ALA A N 1
ATOM 1173 C CA . ALA A 1 143 ? 27.917 7.708 -36.753 1.00 90.75 143 ALA A CA 1
ATOM 1174 C C . ALA A 1 143 ? 27.547 7.976 -35.283 1.00 90.75 143 ALA A C 1
ATOM 1176 O O . ALA A 1 143 ? 26.759 7.230 -34.699 1.00 90.75 143 ALA A O 1
ATOM 1177 N N . LEU A 1 144 ? 28.069 9.060 -34.702 1.00 91.19 144 LEU A N 1
ATOM 1178 C CA . LEU A 1 144 ? 27.737 9.492 -33.348 1.00 91.19 144 LEU A CA 1
ATOM 1179 C C . LEU A 1 144 ? 26.257 9.882 -33.232 1.00 91.19 144 LEU A C 1
ATOM 1181 O O . LEU A 1 144 ? 25.585 9.421 -32.315 1.00 91.19 144 LEU A O 1
ATOM 1185 N N . ASP A 1 145 ? 25.715 10.640 -34.186 1.00 90.56 145 ASP A N 1
ATOM 1186 C CA . ASP A 1 145 ? 24.290 10.991 -34.222 1.00 90.56 145 ASP A CA 1
ATOM 1187 C C . ASP A 1 145 ? 23.385 9.758 -34.325 1.00 90.56 145 ASP A C 1
ATOM 1189 O O . ASP A 1 145 ? 22.332 9.696 -33.686 1.00 90.56 145 ASP A O 1
ATOM 1193 N N . ALA A 1 146 ? 23.781 8.756 -35.118 1.00 89.31 146 ALA A N 1
ATOM 1194 C CA . ALA A 1 146 ? 23.058 7.491 -35.208 1.00 89.31 146 ALA A CA 1
ATOM 1195 C C . ALA A 1 146 ? 23.060 6.748 -33.862 1.00 89.31 146 ALA A C 1
ATOM 1197 O O . ALA A 1 146 ? 22.009 6.291 -33.416 1.00 89.31 146 ALA A O 1
ATOM 1198 N N . TYR A 1 147 ? 24.205 6.699 -33.178 1.00 90.06 147 TYR A N 1
ATOM 1199 C CA . TYR A 1 147 ? 24.308 6.125 -31.836 1.00 90.06 147 TYR A CA 1
ATOM 1200 C C . TYR A 1 147 ? 23.455 6.884 -30.805 1.00 90.06 147 TYR A C 1
ATOM 1202 O O . TYR A 1 147 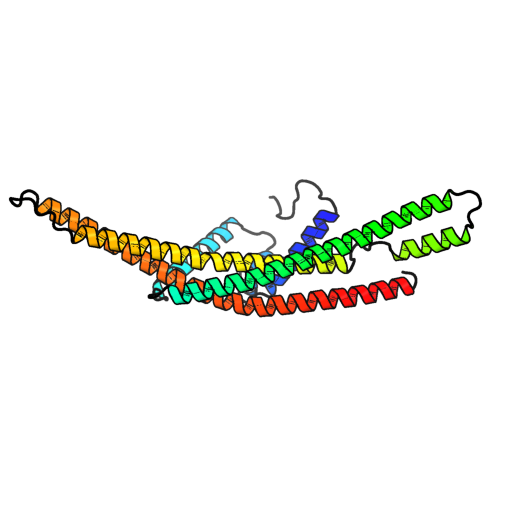? 22.754 6.268 -30.004 1.00 90.06 147 TYR A O 1
ATOM 1210 N N . ILE A 1 148 ? 23.444 8.217 -30.847 1.00 92.06 148 ILE A N 1
ATOM 1211 C CA . ILE A 1 148 ? 22.657 9.053 -29.927 1.00 92.06 148 ILE A CA 1
ATOM 1212 C C . ILE A 1 148 ? 21.163 8.797 -30.078 1.00 92.06 148 ILE A C 1
ATOM 1214 O O . ILE A 1 148 ? 20.451 8.697 -29.079 1.00 92.06 148 ILE A O 1
ATOM 1218 N N . LYS A 1 149 ? 20.675 8.623 -31.310 1.00 89.06 149 LYS A N 1
ATOM 1219 C CA . LYS A 1 149 ? 19.269 8.272 -31.559 1.00 89.06 149 LYS A CA 1
ATOM 1220 C C . LYS A 1 149 ? 18.869 6.963 -30.874 1.00 89.06 149 LYS A C 1
ATOM 1222 O O . LYS A 1 149 ? 17.752 6.876 -30.372 1.00 89.06 149 LYS A O 1
ATOM 1227 N N . CYS A 1 150 ? 19.777 5.992 -30.768 1.00 88.88 150 CYS A N 1
ATOM 1228 C CA . CYS A 1 150 ? 19.545 4.747 -30.029 1.00 88.88 150 CYS A CA 1
ATOM 1229 C C . CYS A 1 150 ? 19.437 4.950 -28.505 1.00 88.88 150 CYS A C 1
ATOM 1231 O O . CYS A 1 150 ? 18.811 4.150 -27.804 1.00 88.88 150 CYS A O 1
ATOM 1233 N N . LEU A 1 151 ? 20.029 6.022 -27.972 1.00 88.12 151 LEU A N 1
ATOM 1234 C CA . LEU A 1 151 ? 19.950 6.379 -26.554 1.00 88.12 151 LEU A CA 1
ATOM 1235 C C . LEU A 1 151 ? 18.683 7.169 -26.200 1.00 88.12 151 LEU A C 1
ATOM 1237 O O . LEU A 1 151 ? 18.392 7.321 -25.015 1.00 88.12 151 LEU A O 1
ATOM 1241 N N . ALA A 1 152 ? 17.920 7.645 -27.191 1.00 87.00 152 ALA A N 1
ATOM 1242 C CA . ALA A 1 152 ? 16.782 8.530 -26.972 1.00 87.00 152 ALA A CA 1
ATOM 1243 C C . ALA A 1 152 ? 15.770 7.940 -25.965 1.00 87.00 152 ALA A C 1
ATOM 1245 O O . ALA A 1 152 ? 15.226 6.847 -26.185 1.00 87.00 152 ALA A O 1
ATOM 1246 N N . PRO A 1 153 ? 15.478 8.644 -24.853 1.00 83.56 153 PRO A N 1
ATOM 1247 C CA . PRO A 1 153 ? 14.552 8.148 -23.852 1.00 83.56 153 PRO A CA 1
ATOM 1248 C C . PRO A 1 153 ? 13.131 8.139 -24.421 1.00 83.56 153 PRO A C 1
ATOM 1250 O O . PRO A 1 153 ? 12.565 9.166 -24.799 1.00 83.56 153 PRO A O 1
ATOM 1253 N N . SER A 1 154 ? 12.517 6.958 -24.472 1.00 82.00 154 SER A N 1
ATOM 1254 C CA . SER A 1 154 ? 11.126 6.831 -24.899 1.00 82.00 154 SER A CA 1
ATOM 1255 C C . SER A 1 154 ? 10.171 7.233 -23.773 1.00 82.00 154 SER A C 1
ATOM 1257 O O . SER A 1 154 ? 10.432 7.025 -22.588 1.00 82.00 154 SER A O 1
ATOM 1259 N N . SER A 1 155 ? 8.998 7.764 -24.128 1.00 73.06 155 SER A N 1
ATOM 1260 C CA . SER A 1 155 ? 8.003 8.153 -23.116 1.00 73.06 155 SER A CA 1
ATOM 1261 C C . SER A 1 155 ? 7.463 6.970 -22.287 1.00 73.06 155 SER A C 1
ATOM 1263 O O . SER A 1 155 ? 6.922 7.175 -21.204 1.00 73.06 155 SER A O 1
ATOM 1265 N N . ASN A 1 156 ? 7.619 5.739 -22.792 1.00 81.44 156 ASN A N 1
ATOM 1266 C CA . ASN A 1 156 ? 7.284 4.468 -22.138 1.00 81.44 156 ASN A CA 1
ATOM 1267 C C . ASN A 1 156 ? 8.554 3.652 -21.847 1.00 81.44 156 ASN A C 1
ATOM 1269 O O . ASN A 1 156 ? 8.609 2.453 -22.121 1.00 81.44 156 ASN A O 1
ATOM 1273 N N . HIS A 1 157 ? 9.608 4.302 -21.354 1.00 89.81 157 HIS A N 1
ATOM 1274 C CA . HIS A 1 157 ? 10.845 3.599 -21.050 1.00 89.81 157 HIS A CA 1
ATOM 1275 C C . HIS A 1 157 ? 10.621 2.519 -19.970 1.00 89.81 157 HIS A C 1
ATOM 1277 O O . HIS A 1 157 ? 10.000 2.827 -18.947 1.00 89.81 157 HIS A O 1
ATOM 1283 N N . PRO A 1 158 ? 11.167 1.294 -20.125 1.00 93.44 158 PRO A N 1
ATOM 1284 C CA . PRO A 1 158 ? 10.960 0.199 -19.172 1.00 93.44 158 PRO A CA 1
ATOM 1285 C C . PRO A 1 158 ? 11.296 0.557 -17.717 1.00 93.44 158 PRO A C 1
ATOM 1287 O O . PRO A 1 158 ? 10.534 0.219 -16.814 1.00 93.44 158 PRO A O 1
ATOM 1290 N N . TYR A 1 159 ? 12.380 1.308 -17.475 1.00 93.69 159 TYR A N 1
ATOM 1291 C CA . TYR A 1 159 ? 12.718 1.803 -16.129 1.00 93.69 159 TYR A CA 1
ATOM 1292 C C . TYR A 1 159 ? 11.650 2.715 -15.521 1.00 93.69 159 TYR A C 1
ATOM 1294 O O . TYR A 1 159 ? 11.374 2.607 -14.328 1.00 93.69 159 TYR A O 1
ATOM 1302 N N . ASN A 1 160 ? 11.031 3.586 -16.321 1.00 90.69 160 ASN A N 1
ATOM 1303 C CA . ASN A 1 160 ? 9.980 4.475 -15.834 1.00 90.69 160 ASN A CA 1
ATOM 1304 C C . ASN A 1 160 ? 8.715 3.674 -15.484 1.00 90.69 160 ASN A C 1
ATOM 1306 O O . ASN A 1 160 ? 8.167 3.822 -14.396 1.00 90.69 160 ASN A O 1
ATOM 1310 N N . THR A 1 161 ? 8.307 2.742 -16.355 1.00 92.38 161 THR A N 1
ATOM 1311 C CA . THR A 1 161 ? 7.183 1.829 -16.085 1.00 92.38 161 THR A CA 1
ATOM 1312 C C . THR A 1 161 ? 7.421 0.988 -14.831 1.00 92.38 161 THR A C 1
ATOM 1314 O O . THR A 1 161 ? 6.531 0.863 -13.989 1.00 92.38 161 THR A O 1
ATOM 1317 N N . PHE A 1 162 ? 8.633 0.454 -14.666 1.00 95.44 162 PHE A N 1
ATOM 1318 C CA . PHE A 1 162 ? 9.016 -0.293 -13.472 1.00 95.44 162 PHE A CA 1
ATOM 1319 C C . PHE A 1 162 ? 8.970 0.579 -12.214 1.00 95.44 162 PHE A C 1
ATOM 1321 O O . PHE A 1 162 ? 8.395 0.170 -11.208 1.00 95.44 162 PHE A O 1
ATOM 1328 N N . HIS A 1 163 ? 9.503 1.802 -12.269 1.00 94.75 163 HIS A N 1
ATOM 1329 C CA . HIS A 1 163 ? 9.433 2.744 -11.155 1.00 94.75 163 HIS A CA 1
ATOM 1330 C C . HIS A 1 163 ? 7.979 3.032 -10.742 1.00 94.75 163 HIS A C 1
ATOM 1332 O O . HIS A 1 163 ? 7.657 2.935 -9.557 1.00 94.75 163 HIS A O 1
ATOM 1338 N N . SER A 1 164 ? 7.072 3.287 -11.692 1.00 93.00 164 SER A N 1
ATOM 1339 C CA . SER A 1 164 ? 5.640 3.470 -11.404 1.00 93.00 164 SER A CA 1
ATOM 1340 C C . SER A 1 164 ? 4.991 2.234 -10.764 1.00 93.00 164 SER A C 1
ATOM 1342 O O . SER A 1 164 ? 4.186 2.373 -9.837 1.00 93.00 164 SER A O 1
ATOM 1344 N N . ALA A 1 165 ? 5.354 1.026 -11.207 1.00 94.19 165 ALA A N 1
ATOM 1345 C CA . ALA A 1 165 ? 4.872 -0.217 -10.605 1.00 94.19 165 ALA A CA 1
ATOM 1346 C C . ALA A 1 165 ? 5.356 -0.371 -9.152 1.00 94.19 165 ALA A C 1
ATOM 1348 O O . ALA A 1 165 ? 4.563 -0.685 -8.265 1.00 94.19 165 ALA A O 1
ATOM 1349 N N . VAL A 1 166 ? 6.627 -0.059 -8.875 1.00 95.81 166 VAL A N 1
ATOM 1350 C CA . VAL A 1 166 ? 7.188 -0.090 -7.513 1.00 95.81 166 VAL A CA 1
ATOM 1351 C C . VAL A 1 166 ? 6.547 0.971 -6.610 1.00 95.81 166 VAL A C 1
ATOM 1353 O O . VAL A 1 166 ? 6.295 0.704 -5.438 1.00 95.81 166 VAL A O 1
ATOM 1356 N N . LEU A 1 167 ? 6.214 2.154 -7.132 1.00 94.50 167 LEU A N 1
ATOM 1357 C CA . LEU A 1 167 ? 5.452 3.151 -6.370 1.00 94.50 167 LEU A CA 1
ATOM 1358 C C . LEU A 1 167 ? 4.029 2.675 -6.041 1.00 94.50 167 LEU A C 1
ATOM 1360 O O . LEU A 1 167 ? 3.517 2.992 -4.968 1.00 94.50 167 LEU A O 1
ATOM 1364 N N . SER A 1 168 ? 3.411 1.898 -6.932 1.00 93.75 168 SER A N 1
ATOM 1365 C CA . SER A 1 168 ? 2.095 1.288 -6.693 1.00 93.75 168 SER A CA 1
ATOM 1366 C C . SER A 1 168 ? 2.172 0.183 -5.630 1.00 93.75 168 SER A C 1
ATOM 1368 O O . SER A 1 168 ? 1.306 0.091 -4.771 1.00 93.75 168 SER A O 1
ATOM 1370 N N . LEU A 1 169 ? 3.247 -0.613 -5.609 1.00 94.00 169 LEU A N 1
ATOM 1371 C CA . LEU A 1 169 ? 3.532 -1.534 -4.499 1.00 94.00 169 LEU A CA 1
ATOM 1372 C C . LEU A 1 169 ? 3.718 -0.772 -3.181 1.00 94.00 169 LEU A C 1
ATOM 1374 O O . LEU A 1 169 ? 3.130 -1.122 -2.159 1.00 94.00 169 LEU A O 1
ATOM 1378 N N . HIS A 1 170 ? 4.490 0.317 -3.215 1.00 95.19 170 HIS A N 1
ATOM 1379 C CA . HIS A 1 170 ? 4.758 1.139 -2.041 1.00 95.19 170 HIS A CA 1
ATOM 1380 C C . HIS A 1 170 ? 3.483 1.717 -1.409 1.00 95.19 170 HIS A C 1
ATOM 1382 O O . HIS A 1 170 ? 3.382 1.744 -0.181 1.00 95.19 170 HIS A O 1
ATOM 1388 N N . SER A 1 171 ? 2.492 2.137 -2.201 1.00 93.25 171 SER A N 1
ATOM 1389 C CA . SER A 1 171 ? 1.232 2.649 -1.647 1.00 93.25 171 SER A CA 1
ATOM 1390 C C . SER A 1 171 ? 0.447 1.578 -0.881 1.00 93.25 171 SER A C 1
ATOM 1392 O O . SER A 1 171 ? -0.084 1.884 0.188 1.00 93.25 171 SER A O 1
ATOM 1394 N N . THR A 1 172 ? 0.434 0.323 -1.349 1.00 94.25 172 THR A N 1
ATOM 1395 C CA . THR A 1 172 ? -0.215 -0.789 -0.622 1.00 94.25 172 THR A CA 1
ATOM 1396 C C . THR A 1 172 ? 0.480 -1.089 0.710 1.00 94.25 172 THR A C 1
ATOM 1398 O O . THR A 1 172 ? -0.187 -1.256 1.727 1.00 94.25 172 THR A O 1
ATOM 1401 N N . ILE A 1 173 ? 1.819 -1.038 0.747 1.00 95.56 173 ILE A N 1
ATOM 1402 C CA . ILE A 1 173 ? 2.609 -1.192 1.981 1.00 95.56 173 ILE A CA 1
ATOM 1403 C C . ILE A 1 173 ? 2.241 -0.112 3.003 1.00 95.56 173 ILE A C 1
ATOM 1405 O O . ILE A 1 173 ? 2.058 -0.395 4.188 1.00 95.56 173 ILE A O 1
ATOM 1409 N N . VAL A 1 174 ? 2.135 1.144 2.560 1.00 95.50 174 VAL A N 1
ATOM 1410 C CA . VAL A 1 174 ? 1.759 2.259 3.440 1.00 95.50 174 VAL A CA 1
ATOM 1411 C C . VAL A 1 174 ? 0.346 2.061 3.988 1.00 95.50 174 VAL A C 1
ATOM 1413 O O . VAL A 1 174 ? 0.139 2.239 5.188 1.00 95.50 174 VAL A O 1
ATOM 1416 N N . ALA A 1 175 ? -0.604 1.641 3.150 1.00 93.50 175 ALA A N 1
ATOM 1417 C CA . ALA A 1 175 ? -1.964 1.329 3.585 1.00 93.50 175 ALA A CA 1
ATOM 1418 C C . ALA A 1 175 ? -1.994 0.202 4.637 1.00 93.50 175 ALA A C 1
ATOM 1420 O O . ALA A 1 175 ? -2.707 0.311 5.639 1.00 93.50 175 ALA A O 1
ATOM 1421 N N . MET A 1 176 ? -1.164 -0.834 4.474 1.00 94.94 176 MET A N 1
ATOM 1422 C CA . MET A 1 176 ? -1.045 -1.916 5.453 1.00 94.94 176 MET A CA 1
ATOM 1423 C C . MET A 1 176 ? -0.457 -1.429 6.790 1.00 94.94 176 MET A C 1
ATOM 1425 O O . MET A 1 176 ? -0.999 -1.719 7.856 1.00 9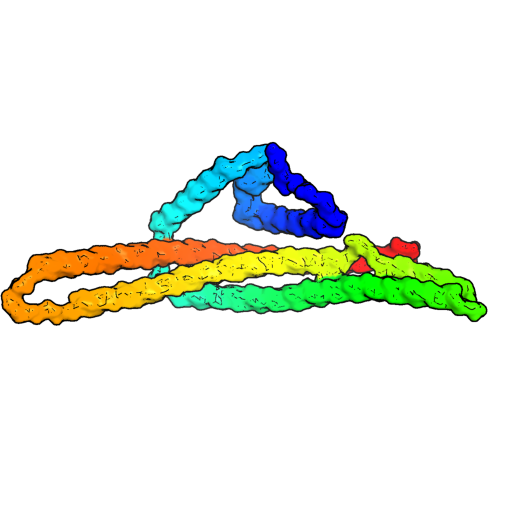4.94 176 MET A O 1
ATOM 1429 N N . LEU A 1 177 ? 0.593 -0.598 6.765 1.00 95.25 177 LEU A N 1
ATOM 1430 C CA . LEU A 1 177 ? 1.183 -0.005 7.979 1.00 95.25 177 LEU A CA 1
ATOM 1431 C C . LEU A 1 177 ? 0.212 0.904 8.744 1.00 95.25 177 LEU A C 1
ATOM 1433 O O . LEU A 1 177 ? 0.279 0.979 9.978 1.00 95.25 177 LEU A O 1
ATOM 1437 N N . LEU A 1 178 ? -0.659 1.613 8.021 1.00 94.31 178 LEU A N 1
ATOM 1438 C CA . LEU A 1 178 ? -1.730 2.414 8.611 1.00 94.31 178 LEU A CA 1
ATOM 1439 C C . LEU A 1 178 ? -2.784 1.509 9.256 1.00 94.31 178 LEU A C 1
ATOM 1441 O O . LEU A 1 178 ? -3.160 1.744 10.402 1.00 94.31 178 LEU A O 1
ATOM 1445 N N . SER A 1 179 ? -3.189 0.435 8.583 1.00 93.19 179 SER A N 1
ATOM 1446 C CA . SER A 1 179 ? -4.163 -0.530 9.113 1.00 93.19 179 SER A CA 1
ATOM 1447 C C . SER A 1 179 ? -3.657 -1.215 10.389 1.00 93.19 179 SER A C 1
ATOM 1449 O O . SER A 1 179 ? -4.371 -1.263 11.390 1.00 93.19 179 SER A O 1
ATOM 1451 N N . LEU A 1 180 ? -2.381 -1.616 10.413 1.00 94.56 180 LEU A N 1
ATOM 1452 C CA . LEU A 1 180 ? -1.702 -2.193 11.583 1.00 94.56 180 LEU A CA 1
ATOM 1453 C C . LEU A 1 180 ? -1.487 -1.197 12.737 1.00 94.56 180 LEU A C 1
ATOM 1455 O O . LEU A 1 180 ? -1.141 -1.603 13.839 1.00 94.56 180 LEU A O 1
ATOM 1459 N N . SER A 1 181 ? -1.669 0.110 12.523 1.00 93.69 181 SER A N 1
ATOM 1460 C CA . SER A 1 181 ? -1.553 1.100 13.608 1.00 93.69 181 SER A CA 1
ATOM 1461 C C . SER A 1 181 ? -2.788 1.154 14.512 1.00 93.69 181 SER A C 1
ATOM 1463 O O . SER A 1 181 ? -2.672 1.476 15.696 1.00 93.69 181 SER A O 1
ATOM 1465 N N . ARG A 1 182 ? -3.966 0.806 13.977 1.00 93.62 182 ARG A N 1
ATOM 1466 C CA . ARG A 1 182 ? -5.239 0.910 14.698 1.00 93.62 182 ARG A CA 1
ATOM 1467 C C . ARG A 1 182 ? -5.333 -0.062 15.881 1.00 93.62 182 ARG A C 1
ATOM 1469 O O . ARG A 1 182 ? -5.673 0.416 16.962 1.00 93.62 182 ARG A O 1
ATOM 1476 N N . PRO A 1 183 ? -4.989 -1.359 15.761 1.00 95.88 183 PRO A N 1
ATOM 1477 C CA . PRO A 1 183 ? -4.979 -2.260 16.913 1.00 95.88 183 PRO A CA 1
ATOM 1478 C C . PRO A 1 183 ? -4.134 -1.736 18.082 1.00 95.88 183 PRO A C 1
ATOM 1480 O O . PRO A 1 183 ? -4.625 -1.705 19.205 1.00 95.88 183 PRO A O 1
ATOM 1483 N N . ASN A 1 184 ? -2.930 -1.211 17.822 1.00 93.94 184 ASN A N 1
ATOM 1484 C CA . ASN A 1 184 ? -2.068 -0.657 18.876 1.00 93.94 184 ASN A CA 1
ATOM 1485 C C . ASN A 1 184 ? -2.715 0.543 19.583 1.00 93.94 184 ASN A C 1
ATOM 1487 O O . ASN A 1 184 ? -2.600 0.679 20.799 1.00 93.94 184 ASN A O 1
ATOM 1491 N N . SER A 1 185 ? -3.443 1.393 18.848 1.00 94.81 185 SER A N 1
ATOM 1492 C CA . SER A 1 185 ? -4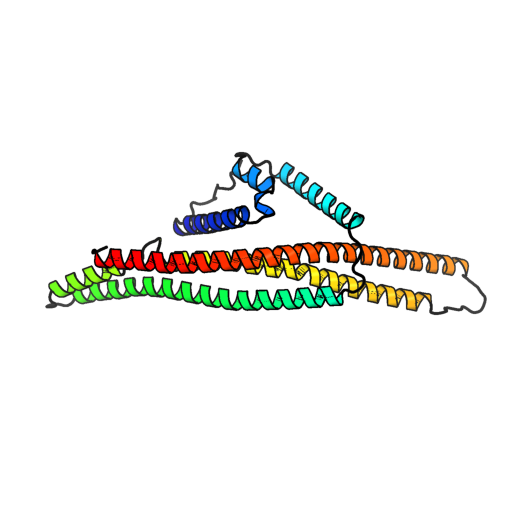.195 2.494 19.463 1.00 94.81 185 SER A CA 1
ATOM 1493 C C . SER A 1 185 ? -5.335 2.000 20.364 1.00 94.81 185 SER A C 1
ATOM 1495 O O . SER A 1 185 ? -5.517 2.530 21.457 1.00 94.81 185 SER A O 1
ATOM 1497 N N . LEU A 1 186 ? -6.051 0.944 19.957 1.00 95.88 186 LEU A N 1
ATOM 1498 C CA . LEU A 1 186 ? -7.122 0.338 20.755 1.00 95.88 186 LEU A CA 1
ATOM 1499 C C . LEU A 1 186 ? -6.560 -0.345 22.011 1.00 95.88 186 LEU A C 1
ATOM 1501 O O . LEU A 1 186 ? -7.109 -0.174 23.097 1.00 95.88 186 LEU A O 1
ATOM 1505 N N . ILE A 1 187 ? -5.431 -1.053 21.889 1.00 95.69 187 ILE A N 1
ATOM 1506 C CA . ILE A 1 187 ? -4.720 -1.668 23.020 1.00 95.69 187 ILE A CA 1
ATOM 1507 C C . ILE A 1 187 ? -4.301 -0.597 24.033 1.00 95.69 187 ILE A C 1
ATOM 1509 O O . ILE A 1 187 ? -4.575 -0.738 25.225 1.00 95.69 187 ILE A O 1
ATOM 1513 N N . ALA A 1 188 ? -3.707 0.509 23.573 1.00 95.31 188 ALA A N 1
ATOM 1514 C CA . ALA A 1 188 ? -3.313 1.613 24.446 1.00 95.31 188 ALA A CA 1
ATOM 1515 C C . ALA A 1 188 ? -4.512 2.218 25.201 1.00 95.31 188 ALA A C 1
ATOM 1517 O O . ALA A 1 188 ? -4.411 2.491 26.403 1.00 95.31 188 ALA A O 1
ATOM 1518 N N . THR A 1 189 ? -5.658 2.374 24.529 1.00 95.56 189 THR A N 1
ATOM 1519 C CA . THR A 1 189 ? -6.914 2.809 25.158 1.00 95.56 189 THR A CA 1
ATOM 1520 C C . THR A 1 189 ? -7.376 1.818 26.226 1.00 95.56 189 THR A C 1
ATOM 1522 O O . THR A 1 189 ? -7.613 2.227 27.361 1.00 95.56 189 THR A O 1
ATOM 1525 N N . ILE A 1 190 ? -7.417 0.514 25.922 1.00 95.38 190 ILE A N 1
ATOM 1526 C CA . ILE A 1 190 ? -7.811 -0.533 26.881 1.00 95.38 190 ILE A CA 1
ATOM 1527 C C . ILE A 1 190 ? -6.914 -0.506 28.123 1.00 95.38 190 ILE A C 1
ATOM 1529 O O . ILE A 1 190 ? -7.417 -0.512 29.246 1.00 95.38 190 ILE A O 1
ATOM 1533 N N . LEU A 1 191 ? -5.591 -0.456 27.946 1.00 95.00 191 LEU A N 1
ATOM 1534 C CA . LEU A 1 191 ? -4.634 -0.456 29.057 1.00 95.00 191 LEU A CA 1
ATOM 1535 C C . LEU A 1 191 ? -4.774 0.794 29.935 1.00 95.00 191 LEU A C 1
ATOM 1537 O O . LEU A 1 191 ? -4.731 0.705 31.166 1.00 95.00 191 LEU A O 1
ATOM 1541 N N . THR A 1 192 ? -4.979 1.957 29.314 1.00 94.94 192 THR A N 1
ATOM 1542 C CA . THR A 1 192 ? -5.166 3.222 30.034 1.00 94.94 192 THR A CA 1
ATOM 1543 C C . THR A 1 192 ? -6.469 3.206 30.830 1.00 94.94 192 THR A C 1
ATOM 1545 O O . THR A 1 192 ? -6.455 3.523 32.021 1.00 94.94 192 THR A O 1
ATOM 1548 N N . SER A 1 193 ? -7.572 2.761 30.223 1.00 93.75 193 SER A N 1
ATOM 1549 C CA . SER A 1 193 ? -8.873 2.649 30.887 1.00 93.75 193 SER A CA 1
ATOM 1550 C C . SER A 1 193 ? -8.870 1.613 32.011 1.00 93.75 193 SER A C 1
ATOM 1552 O O . SER A 1 193 ? -9.335 1.916 33.106 1.00 93.75 193 SER A O 1
ATOM 1554 N N . ARG A 1 194 ? -8.240 0.442 31.826 1.00 93.62 194 ARG A N 1
ATOM 1555 C CA . ARG A 1 194 ? -8.066 -0.556 32.903 1.00 93.62 194 ARG A CA 1
ATOM 1556 C C . ARG A 1 194 ? -7.334 0.028 34.116 1.00 93.62 194 ARG A C 1
ATOM 1558 O O . ARG A 1 194 ? -7.760 -0.175 35.250 1.00 93.62 194 ARG A O 1
ATOM 1565 N N . LYS A 1 195 ? -6.278 0.816 33.889 1.00 93.62 195 LYS A N 1
ATOM 1566 C CA . LYS A 1 195 ? -5.535 1.498 34.962 1.00 93.62 195 LYS A CA 1
ATOM 1567 C C . LYS A 1 195 ? -6.363 2.581 35.663 1.00 93.62 195 LYS A C 1
ATOM 1569 O O . LYS A 1 195 ? -6.178 2.813 36.858 1.00 93.62 195 LYS A O 1
ATOM 1574 N N . MET A 1 196 ? -7.246 3.271 34.939 1.00 90.94 196 MET A N 1
ATOM 1575 C CA . MET A 1 196 ? -8.180 4.241 35.526 1.00 90.94 196 MET A CA 1
ATOM 1576 C C . MET A 1 196 ? -9.227 3.542 36.397 1.00 90.94 196 MET A C 1
ATOM 1578 O O . MET A 1 196 ? -9.389 3.929 37.553 1.00 90.94 196 MET A O 1
ATOM 1582 N N . ILE A 1 197 ? -9.815 2.448 35.908 1.00 91.44 197 ILE A N 1
ATOM 1583 C CA . ILE A 1 197 ? -10.760 1.605 36.653 1.00 91.44 197 ILE A CA 1
ATOM 1584 C C . ILE A 1 197 ? -10.128 1.092 37.954 1.00 91.44 197 ILE A C 1
ATOM 1586 O O . ILE A 1 197 ? -10.720 1.228 39.024 1.00 91.44 197 ILE A O 1
ATOM 1590 N N . GLU A 1 198 ? -8.898 0.570 37.904 1.00 91.06 198 GLU A N 1
ATOM 1591 C CA . GLU A 1 198 ? -8.184 0.073 39.090 1.00 91.06 198 GLU A CA 1
ATOM 1592 C C . GLU A 1 198 ? -7.973 1.175 40.146 1.00 91.06 198 GLU A C 1
ATOM 1594 O O . GLU A 1 198 ? -8.171 0.964 41.345 1.00 91.06 198 GLU A O 1
ATOM 1599 N N . ARG A 1 199 ? -7.614 2.391 39.715 1.00 89.44 199 ARG A N 1
ATOM 1600 C CA . ARG A 1 199 ? -7.483 3.550 40.614 1.00 89.44 199 ARG A CA 1
ATOM 1601 C C . ARG A 1 199 ? -8.824 3.942 41.228 1.00 89.44 199 ARG A C 1
ATOM 1603 O O . ARG A 1 199 ? -8.871 4.226 42.426 1.00 89.44 199 ARG A O 1
ATOM 1610 N N . SER A 1 200 ? -9.892 3.940 40.434 1.00 86.38 200 SER A N 1
ATOM 1611 C CA . SER A 1 200 ? -11.250 4.238 40.891 1.00 86.38 200 SER A CA 1
ATOM 1612 C C . SER A 1 200 ? -11.716 3.219 41.935 1.00 86.38 200 SER A C 1
ATOM 1614 O O . SER A 1 200 ? -12.154 3.633 43.009 1.00 86.38 200 SER A O 1
ATOM 1616 N N . TYR A 1 201 ? -11.494 1.919 41.714 1.00 85.56 201 TYR A N 1
ATOM 1617 C CA . TYR A 1 201 ? -11.758 0.863 42.704 1.00 85.56 201 TYR A CA 1
ATOM 1618 C C . TYR A 1 201 ? -10.954 1.041 43.995 1.00 85.56 201 TYR A C 1
ATOM 1620 O O . TYR A 1 201 ? -11.510 0.997 45.093 1.00 85.56 201 TYR A O 1
ATOM 1628 N N . ASN A 1 202 ? -9.651 1.304 43.885 1.00 84.50 202 ASN A N 1
ATOM 1629 C CA . ASN A 1 202 ? -8.798 1.547 45.050 1.00 84.50 202 ASN A CA 1
ATOM 1630 C C . ASN A 1 202 ? -9.235 2.785 45.850 1.00 84.50 202 ASN A C 1
ATOM 1632 O O . ASN A 1 202 ? -9.070 2.826 47.069 1.00 84.50 202 ASN A O 1
ATOM 1636 N N . SER A 1 203 ? -9.807 3.793 45.186 1.00 80.19 203 SER A N 1
ATOM 1637 C CA . SER A 1 203 ? -10.393 4.961 45.847 1.00 80.19 203 SER A CA 1
ATOM 1638 C C . SER A 1 203 ? -11.730 4.654 46.531 1.00 80.19 203 SER A C 1
ATOM 1640 O O . SER A 1 203 ? -12.007 5.233 47.578 1.00 80.19 203 SER A O 1
ATOM 1642 N N . LEU A 1 204 ? -12.517 3.727 45.975 1.00 75.88 204 LEU A N 1
ATOM 1643 C CA . LEU A 1 204 ? -13.795 3.268 46.523 1.00 75.88 204 LEU A CA 1
ATOM 1644 C C . LEU A 1 204 ? -13.587 2.463 47.818 1.00 75.88 204 LEU A C 1
ATOM 1646 O O . LEU A 1 204 ? -14.294 2.657 48.802 1.00 75.88 204 LEU A O 1
ATOM 1650 N N . ASN A 1 205 ? -12.549 1.619 47.839 1.00 69.44 205 ASN A N 1
ATOM 1651 C CA . ASN A 1 205 ? -12.199 0.769 48.982 1.00 69.44 205 ASN A CA 1
ATOM 1652 C C . ASN A 1 205 ? -11.495 1.512 50.131 1.00 69.44 205 ASN A C 1
ATOM 1654 O O . ASN A 1 205 ? -11.364 0.972 51.233 1.00 69.44 205 ASN A O 1
ATOM 1658 N N . ARG A 1 206 ? -11.019 2.746 49.919 1.00 71.38 206 ARG A N 1
ATOM 1659 C CA . ARG A 1 206 ? -10.411 3.540 50.995 1.00 71.38 206 ARG A CA 1
ATOM 1660 C C . ARG A 1 206 ? -11.501 4.086 51.917 1.00 71.38 206 ARG A C 1
ATOM 1662 O O . ARG A 1 206 ? -12.204 5.034 51.589 1.00 71.38 206 ARG A O 1
ATOM 1669 N N . SER A 1 207 ? -11.590 3.498 53.109 1.00 55.81 207 SER A N 1
ATOM 1670 C CA . SER A 1 207 ? -12.483 3.918 54.192 1.00 55.81 207 SER A CA 1
ATOM 1671 C C . SER A 1 207 ? -12.269 5.388 54.585 1.00 55.81 207 SER A C 1
ATOM 1673 O O . SER A 1 207 ? -11.359 5.714 55.347 1.00 55.81 207 SER A O 1
ATOM 1675 N N . THR A 1 208 ? -13.167 6.274 54.155 1.00 57.75 208 THR A N 1
ATOM 1676 C CA . THR A 1 208 ? -13.326 7.628 54.708 1.00 57.75 208 THR A CA 1
ATOM 1677 C C . THR A 1 208 ? -14.328 7.583 55.862 1.00 57.75 208 THR A C 1
ATOM 1679 O O . THR A 1 208 ? -15.491 7.968 55.713 1.00 57.75 208 THR A O 1
ATOM 1682 N N . ARG A 1 209 ? -13.915 7.025 57.006 1.00 58.44 209 ARG A N 1
ATOM 1683 C CA . ARG A 1 209 ? -14.766 6.948 58.200 1.00 58.44 209 ARG A CA 1
ATOM 1684 C C . ARG A 1 209 ? -14.719 8.298 58.910 1.00 58.44 209 ARG A C 1
ATOM 1686 O O . ARG A 1 209 ? -13.761 8.589 59.621 1.00 58.44 209 ARG A O 1
ATOM 1693 N N . TRP A 1 210 ? -15.732 9.130 58.688 1.00 61.19 210 TRP A N 1
ATOM 1694 C CA . TRP A 1 210 ? -15.916 10.334 59.489 1.00 61.19 210 TRP A CA 1
ATOM 1695 C C . TRP A 1 210 ? -16.384 9.917 60.886 1.00 61.19 210 TRP A C 1
ATOM 1697 O O . TRP A 1 210 ? -17.316 9.112 61.000 1.00 61.19 210 TRP A O 1
ATOM 1707 N N . PRO A 1 211 ? -15.740 10.400 61.959 1.00 55.94 211 PRO A N 1
ATOM 1708 C CA . PRO A 1 211 ? -16.225 10.129 63.298 1.00 55.94 211 PRO A CA 1
ATOM 1709 C C . PRO A 1 211 ? -17.593 10.815 63.423 1.00 55.94 211 PRO A C 1
ATOM 1711 O O . PRO A 1 211 ? -17.677 12.015 63.188 1.00 55.94 211 PRO A O 1
ATOM 1714 N N . LEU A 1 212 ? -18.636 10.051 63.783 1.00 62.66 212 LEU A N 1
ATOM 1715 C CA . LEU A 1 212 ? -20.023 10.471 64.095 1.00 62.66 212 LEU A CA 1
ATOM 1716 C C . LEU A 1 212 ? -21.125 10.269 63.028 1.00 62.66 212 LEU A C 1
ATOM 1718 O O . LEU A 1 212 ? -22.255 10.665 63.291 1.00 62.66 212 LEU A O 1
ATOM 1722 N N . GLY A 1 213 ? -20.879 9.631 61.874 1.00 62.97 213 GLY A N 1
ATOM 1723 C CA . GLY A 1 213 ? -21.970 9.247 60.942 1.00 62.97 213 GLY A CA 1
ATOM 1724 C C . GLY A 1 213 ? -22.740 10.420 60.305 1.00 62.97 213 GLY A C 1
ATOM 1725 O O . GLY A 1 213 ? -23.760 10.225 59.646 1.00 62.97 213 GLY A O 1
ATOM 1726 N N . LEU A 1 214 ? -22.253 11.654 60.475 1.00 62.34 214 LEU A N 1
ATOM 1727 C CA . LEU A 1 214 ? -22.740 12.809 59.728 1.00 62.34 214 LEU A CA 1
ATOM 1728 C C . LEU A 1 214 ? -22.441 12.595 58.235 1.00 62.34 214 LEU A C 1
ATOM 1730 O O . LEU A 1 214 ? -21.295 12.328 57.876 1.00 62.34 214 LEU A O 1
ATOM 1734 N N . LEU A 1 215 ? -23.451 12.792 57.378 1.00 68.12 215 LEU A N 1
ATOM 1735 C CA . LEU A 1 215 ? -23.384 12.715 55.905 1.00 68.12 215 LEU A CA 1
ATOM 1736 C C . LEU A 1 215 ? -23.359 11.301 55.289 1.00 68.12 215 LEU A C 1
ATOM 1738 O O . LEU A 1 215 ? -22.951 11.152 54.135 1.00 68.12 215 LEU A O 1
ATOM 1742 N N . ASP A 1 216 ? -23.829 10.272 56.001 1.00 71.81 216 ASP A N 1
ATOM 1743 C CA . ASP A 1 216 ? -23.884 8.907 55.453 1.00 71.81 216 ASP A CA 1
ATOM 1744 C C . ASP A 1 216 ? -24.760 8.783 54.185 1.00 71.81 216 ASP A C 1
ATOM 1746 O O . ASP A 1 216 ? -24.349 8.100 53.249 1.00 71.81 216 ASP A O 1
ATOM 1750 N N . GLU A 1 217 ? -25.889 9.500 54.076 1.00 74.62 217 GLU A N 1
ATOM 1751 C CA . GLU A 1 217 ? -26.722 9.522 52.851 1.00 74.62 217 GLU A CA 1
ATOM 1752 C C . GLU A 1 217 ? -25.992 10.139 51.647 1.00 74.62 217 GLU A C 1
ATOM 1754 O O . GLU A 1 217 ? -25.968 9.567 50.557 1.00 74.62 217 GLU A O 1
ATOM 1759 N N . THR A 1 218 ? -25.333 11.287 51.834 1.00 75.12 218 THR A N 1
ATOM 1760 C CA . THR A 1 218 ? -24.552 11.946 50.774 1.00 75.12 218 THR A CA 1
ATOM 1761 C C . THR A 1 218 ? -23.370 11.080 50.329 1.00 75.12 218 THR A C 1
ATOM 1763 O O . THR A 1 218 ? -22.986 11.111 49.160 1.00 75.12 218 THR A O 1
ATOM 1766 N N . ARG A 1 219 ? -22.797 10.285 51.244 1.00 74.25 219 ARG A N 1
ATOM 1767 C CA . ARG A 1 219 ? -21.729 9.322 50.950 1.00 74.25 219 ARG A CA 1
ATOM 1768 C C . ARG A 1 219 ? -22.241 8.127 50.162 1.00 74.25 219 ARG A C 1
ATOM 1770 O O . ARG A 1 219 ? -21.566 7.714 49.226 1.00 74.25 219 ARG A O 1
ATOM 1777 N N . LEU A 1 220 ? -23.399 7.590 50.541 1.00 77.88 220 LEU A N 1
ATOM 1778 C CA . LEU A 1 220 ? -24.019 6.468 49.847 1.00 77.88 220 LEU A CA 1
ATOM 1779 C C . LEU A 1 220 ? -24.284 6.850 48.388 1.00 77.88 220 LEU A C 1
ATOM 1781 O O . LEU A 1 220 ? -23.768 6.187 47.495 1.00 77.88 220 LEU A O 1
ATOM 1785 N N . ARG A 1 221 ? -24.878 8.028 48.159 1.00 80.75 221 ARG A N 1
ATOM 1786 C CA . ARG A 1 221 ? -25.062 8.586 46.812 1.00 80.75 221 ARG A CA 1
ATOM 1787 C C . ARG A 1 221 ? -23.743 8.789 46.056 1.00 80.75 221 ARG A C 1
ATOM 1789 O O . ARG A 1 221 ? -23.647 8.471 44.880 1.00 80.75 221 ARG A O 1
ATOM 1796 N N . LEU A 1 222 ? -22.703 9.310 46.710 1.00 80.56 222 LEU A N 1
ATOM 1797 C CA . LEU A 1 222 ? -21.406 9.558 46.062 1.00 80.56 222 LEU A CA 1
ATOM 1798 C C . LEU A 1 222 ? -20.642 8.262 45.739 1.00 80.56 222 LEU A C 1
ATOM 1800 O O . LEU A 1 222 ? -19.864 8.229 44.785 1.00 80.56 222 LEU A O 1
ATOM 1804 N N . ASN A 1 223 ? -20.838 7.206 46.527 1.00 81.38 223 ASN A N 1
ATOM 1805 C CA . ASN A 1 223 ? -20.313 5.879 46.228 1.00 81.38 223 ASN A CA 1
ATOM 1806 C C . ASN A 1 223 ? -21.099 5.223 45.092 1.00 81.38 223 ASN A C 1
ATOM 1808 O O . ASN A 1 223 ? -20.462 4.725 44.172 1.00 81.38 223 ASN A O 1
ATOM 1812 N N . GLU A 1 224 ? -22.431 5.311 45.095 1.00 84.75 224 GLU A N 1
ATOM 1813 C CA . GLU A 1 224 ? -23.283 4.853 43.989 1.00 84.75 224 GLU A CA 1
ATOM 1814 C C . GLU A 1 224 ? -22.910 5.550 42.672 1.00 84.75 224 GLU A C 1
ATOM 1816 O O . GLU A 1 224 ? -22.644 4.884 41.678 1.00 84.75 224 GLU A O 1
ATOM 1821 N N . GLU A 1 225 ? -22.758 6.879 42.662 1.00 85.19 225 GLU A N 1
ATOM 1822 C CA . GLU A 1 225 ? -22.331 7.634 41.472 1.00 85.19 225 GLU A CA 1
ATOM 1823 C C . GLU A 1 225 ? -20.944 7.201 40.960 1.00 85.19 225 GLU A C 1
ATOM 1825 O O . GLU A 1 225 ? -20.683 7.177 39.750 1.00 85.19 225 GLU A O 1
ATOM 1830 N N . LYS A 1 226 ? -20.021 6.871 41.872 1.00 82.25 226 LYS A N 1
ATOM 1831 C CA . LYS A 1 226 ? -18.687 6.370 41.514 1.00 82.25 226 LYS A CA 1
ATOM 1832 C C . LYS A 1 226 ? -18.737 4.936 41.003 1.00 82.25 226 LYS A C 1
ATOM 1834 O O . LYS A 1 226 ? -18.044 4.638 40.034 1.00 82.25 226 LYS A O 1
ATOM 1839 N N . GLU A 1 227 ? -19.536 4.072 41.617 1.00 86.00 227 GLU A N 1
ATOM 1840 C CA . GLU A 1 227 ? -19.773 2.708 41.148 1.00 86.00 227 GLU A CA 1
ATOM 1841 C C . GLU A 1 227 ? -20.404 2.722 39.758 1.00 86.00 227 GLU A C 1
ATOM 1843 O O . GLU A 1 227 ? -19.895 2.061 38.858 1.00 86.00 227 GLU A O 1
ATOM 1848 N N . GLU A 1 228 ? -21.424 3.549 39.526 1.00 89.19 228 GLU A N 1
ATOM 1849 C CA . GLU A 1 228 ? -22.024 3.732 38.205 1.00 89.19 228 GLU A CA 1
ATOM 1850 C C . GLU A 1 228 ? -21.002 4.194 37.164 1.00 89.19 228 GLU A C 1
ATOM 1852 O O . GLU A 1 228 ? -21.008 3.712 36.028 1.00 89.19 228 GLU A O 1
ATOM 1857 N N . ARG A 1 229 ? -20.106 5.120 37.529 1.00 87.94 229 ARG A N 1
ATOM 1858 C CA . ARG A 1 229 ? -19.034 5.576 36.635 1.00 87.94 229 ARG A CA 1
ATOM 1859 C C . ARG A 1 229 ? -18.063 4.446 36.305 1.00 87.94 229 ARG A C 1
ATOM 1861 O O . ARG A 1 229 ? -17.758 4.247 35.135 1.00 87.94 229 ARG A O 1
ATOM 1868 N N . VAL A 1 230 ? -17.636 3.681 37.306 1.00 89.94 230 VAL A N 1
ATOM 1869 C CA . VAL A 1 230 ? -16.763 2.515 37.114 1.00 89.94 230 VAL A CA 1
ATOM 1870 C C . VAL A 1 230 ? -17.438 1.465 36.229 1.00 89.94 230 VAL A C 1
ATOM 1872 O O . VAL A 1 230 ? -16.808 0.936 35.320 1.00 89.94 230 VAL A O 1
ATOM 1875 N N . GLN A 1 231 ? -18.730 1.199 36.429 1.00 91.44 231 GLN A N 1
ATOM 1876 C CA . GLN A 1 231 ? -19.492 0.269 35.593 1.00 91.44 231 GLN A CA 1
ATOM 1877 C C . GLN A 1 231 ? -19.603 0.747 34.139 1.00 91.44 231 GLN A C 1
ATOM 1879 O O . GLN A 1 231 ? -19.533 -0.067 33.219 1.00 91.44 231 GLN A O 1
ATOM 1884 N N . LYS A 1 232 ? -19.746 2.057 33.906 1.00 92.00 232 LYS A N 1
ATOM 1885 C CA . LYS A 1 232 ? -19.707 2.633 32.552 1.00 92.00 232 LYS A CA 1
ATOM 1886 C C . LYS A 1 232 ? -18.330 2.462 31.909 1.00 92.00 232 LYS A C 1
ATOM 1888 O O . LYS A 1 232 ? -18.260 1.960 30.794 1.00 92.00 232 LYS A O 1
ATOM 1893 N N . GLU A 1 233 ? -17.254 2.779 32.626 1.00 90.69 233 GLU A N 1
ATOM 1894 C CA . GLU A 1 233 ? -15.879 2.608 32.131 1.00 90.69 233 GLU A CA 1
ATOM 1895 C C . GLU A 1 233 ? -15.560 1.138 31.802 1.00 90.69 233 GLU A C 1
ATOM 1897 O O . GLU A 1 233 ? -14.906 0.854 30.800 1.00 90.69 233 GLU A O 1
ATOM 1902 N N . ILE A 1 234 ? -16.054 0.182 32.599 1.00 92.75 234 ILE A N 1
ATOM 1903 C CA . ILE A 1 234 ? -15.914 -1.256 32.310 1.00 92.75 234 ILE A CA 1
ATOM 1904 C C . ILE A 1 234 ? -16.614 -1.614 30.995 1.00 92.75 234 ILE A C 1
ATOM 1906 O O . ILE A 1 234 ? -16.009 -2.270 30.147 1.00 92.75 234 ILE A O 1
ATOM 1910 N N . LYS A 1 235 ? -17.854 -1.152 30.792 1.00 93.19 235 LYS A N 1
ATOM 1911 C CA . LYS A 1 235 ? -18.595 -1.387 29.542 1.00 93.19 235 LYS A CA 1
ATOM 1912 C C . LYS A 1 235 ? -17.881 -0.787 28.333 1.00 93.19 235 LYS A C 1
ATOM 1914 O O . LYS A 1 235 ? -17.796 -1.440 27.300 1.00 93.19 235 LYS A O 1
ATOM 1919 N N . GLU A 1 236 ? -17.323 0.413 28.466 1.00 92.06 236 GLU A N 1
ATOM 1920 C CA . GLU A 1 236 ? -16.521 1.033 27.405 1.00 92.06 236 GLU A CA 1
ATOM 1921 C C . GLU A 1 236 ? -15.272 0.199 27.081 1.00 92.06 236 GLU A C 1
ATOM 1923 O O . GLU A 1 236 ? -14.964 -0.028 25.913 1.00 92.06 236 GLU A O 1
ATOM 1928 N N . VAL A 1 237 ? -14.572 -0.327 28.094 1.00 94.44 237 VAL A N 1
ATOM 1929 C CA . VAL A 1 237 ? -13.425 -1.230 27.885 1.00 94.44 237 VAL A CA 1
ATOM 1930 C C . VAL A 1 237 ? -13.837 -2.512 27.168 1.00 94.44 237 VAL A C 1
ATOM 1932 O O . VAL A 1 237 ? -13.100 -2.986 26.302 1.00 94.44 237 VAL A O 1
ATOM 1935 N N . GLU A 1 238 ? -14.998 -3.077 27.497 1.00 94.75 238 GLU A N 1
ATOM 1936 C CA . GLU A 1 238 ? -15.533 -4.232 26.779 1.00 94.75 238 GLU A CA 1
ATOM 1937 C C . GLU A 1 238 ? -15.846 -3.895 25.319 1.00 94.75 238 GLU A C 1
ATOM 1939 O O . GLU A 1 238 ? -15.454 -4.650 24.432 1.00 94.75 238 GLU A O 1
ATOM 1944 N N . GLU A 1 239 ? -16.491 -2.761 25.044 1.00 94.25 239 GLU A N 1
ATOM 1945 C CA . GLU A 1 239 ? -16.806 -2.322 23.679 1.00 94.25 239 GLU A CA 1
ATOM 1946 C C . GLU A 1 239 ? -15.536 -2.130 22.836 1.00 94.25 239 GLU A C 1
ATOM 1948 O O . GLU A 1 239 ? -15.430 -2.694 21.743 1.00 94.25 239 GLU A O 1
ATOM 1953 N N . VAL A 1 240 ? -14.522 -1.446 23.377 1.00 95.31 240 VAL A N 1
ATOM 1954 C CA . VAL A 1 240 ? -13.208 -1.306 22.723 1.00 95.31 240 VAL A CA 1
ATOM 1955 C C . VAL A 1 240 ? -12.527 -2.672 22.562 1.00 95.31 240 VAL A C 1
ATOM 1957 O O . VAL A 1 240 ? -11.879 -2.935 21.548 1.00 95.31 240 VAL A O 1
ATOM 1960 N N . GLY A 1 241 ? -12.699 -3.582 23.522 1.00 96.12 241 GLY A N 1
ATOM 1961 C CA . GLY A 1 241 ? -12.211 -4.957 23.441 1.00 96.12 241 GLY A CA 1
ATOM 1962 C C . GLY A 1 241 ? -12.848 -5.762 22.304 1.00 96.12 241 GLY A C 1
ATOM 1963 O O . GLY A 1 241 ? -12.151 -6.535 21.646 1.00 96.12 241 GLY A O 1
ATOM 1964 N N . ARG A 1 242 ? -14.147 -5.582 22.037 1.00 96.62 242 ARG A N 1
ATOM 1965 C CA . ARG A 1 242 ? -14.847 -6.215 20.900 1.00 96.62 242 ARG A CA 1
ATOM 1966 C C . ARG A 1 242 ? -14.357 -5.641 19.576 1.00 96.62 242 ARG A C 1
ATOM 1968 O O . ARG A 1 242 ? -14.044 -6.393 18.651 1.00 96.62 242 ARG A O 1
ATOM 1975 N N . GLU A 1 243 ? -14.196 -4.319 19.513 1.00 95.38 243 GLU A N 1
ATOM 1976 C CA . GLU A 1 243 ? -13.625 -3.641 18.347 1.00 95.38 243 GLU A CA 1
ATOM 1977 C C . GLU A 1 243 ? -12.195 -4.109 18.055 1.00 95.38 243 GLU A C 1
ATOM 1979 O O . GLU A 1 243 ? -11.844 -4.325 16.891 1.00 95.38 243 GLU A O 1
ATOM 1984 N N . LEU A 1 244 ? -11.378 -4.314 19.094 1.00 96.75 244 LEU A N 1
ATOM 1985 C CA . LEU A 1 244 ? -10.031 -4.855 18.953 1.00 96.75 244 LEU A CA 1
ATOM 1986 C C . LEU A 1 244 ? -10.064 -6.252 18.333 1.00 96.75 244 LEU A C 1
ATOM 1988 O O . LEU A 1 244 ? -9.319 -6.497 17.386 1.00 96.75 244 LEU A O 1
ATOM 1992 N N . ARG A 1 245 ? -10.941 -7.150 18.807 1.00 95.88 245 ARG A N 1
ATOM 1993 C CA . ARG A 1 245 ? -11.056 -8.502 18.238 1.00 95.88 245 ARG A CA 1
ATOM 1994 C C . ARG A 1 245 ? -11.470 -8.468 16.771 1.00 95.88 245 ARG A C 1
ATOM 1996 O O . ARG A 1 245 ? -10.839 -9.134 15.951 1.00 95.88 245 ARG A O 1
ATOM 2003 N N . TYR A 1 246 ? -12.487 -7.677 16.438 1.00 95.62 246 TYR A N 1
ATOM 2004 C CA . TYR A 1 246 ? -12.917 -7.492 15.054 1.00 95.62 246 TYR A CA 1
ATOM 2005 C C . TYR A 1 246 ? -11.774 -6.954 14.182 1.00 95.62 246 TYR A C 1
ATOM 2007 O O . TYR A 1 246 ? -11.448 -7.532 13.147 1.00 95.62 246 TYR A O 1
ATOM 2015 N N . THR A 1 247 ? -11.126 -5.870 14.617 1.00 94.88 247 THR A N 1
ATOM 2016 C CA . THR A 1 247 ? -10.058 -5.211 13.853 1.00 94.88 247 THR A CA 1
ATOM 2017 C C . THR A 1 247 ? -8.860 -6.132 13.669 1.00 94.88 247 THR A C 1
ATOM 2019 O O . THR A 1 247 ? -8.300 -6.180 12.579 1.00 94.88 247 THR A O 1
ATOM 2022 N N . TRP A 1 248 ? -8.485 -6.887 14.701 1.00 94.75 248 TRP A N 1
ATOM 2023 C CA . TRP A 1 248 ? -7.418 -7.877 14.621 1.00 94.75 248 TRP A CA 1
ATOM 2024 C C . TRP A 1 248 ? -7.720 -8.952 13.573 1.00 94.75 248 TRP A C 1
ATOM 2026 O O . TRP A 1 248 ? -6.881 -9.187 12.707 1.00 94.75 248 TRP A O 1
ATOM 2036 N N . GLY A 1 249 ? -8.921 -9.539 13.594 1.00 93.69 249 GLY A N 1
ATOM 2037 C CA . GLY A 1 249 ? -9.321 -10.548 12.610 1.00 93.69 249 GLY A CA 1
ATOM 2038 C C . GLY A 1 249 ? -9.312 -10.014 11.176 1.00 93.69 249 GLY A C 1
ATOM 2039 O O . GLY A 1 249 ? -8.785 -10.669 10.278 1.00 93.69 249 GLY A O 1
ATOM 2040 N N . VAL A 1 250 ? -9.821 -8.794 10.970 1.00 93.94 250 VAL A N 1
ATOM 2041 C CA . VAL A 1 250 ? -9.787 -8.127 9.660 1.00 93.94 250 VAL A CA 1
ATOM 2042 C C . VAL A 1 250 ? -8.348 -7.900 9.208 1.00 93.94 250 VAL A C 1
ATOM 2044 O O . VAL A 1 250 ? -7.977 -8.330 8.125 1.00 93.94 250 VAL A O 1
ATOM 2047 N N . VAL A 1 251 ? -7.512 -7.268 10.034 1.00 94.69 251 VAL A N 1
ATOM 2048 C CA . VAL A 1 251 ? -6.127 -6.946 9.658 1.00 94.69 251 VAL A CA 1
ATOM 2049 C C . VAL A 1 251 ? -5.297 -8.208 9.422 1.00 94.69 251 VAL A C 1
ATOM 2051 O O . VAL A 1 251 ? -4.472 -8.213 8.516 1.00 94.69 251 VAL A O 1
ATOM 2054 N N . ALA A 1 252 ? -5.520 -9.283 10.180 1.00 93.62 252 ALA A N 1
ATOM 2055 C CA . ALA A 1 252 ? -4.845 -10.557 9.954 1.00 93.62 252 ALA A CA 1
ATOM 2056 C C . ALA A 1 252 ? -5.220 -11.176 8.596 1.00 93.62 252 ALA A C 1
ATOM 2058 O O . ALA A 1 252 ? -4.335 -11.621 7.866 1.00 93.62 252 ALA A O 1
ATOM 2059 N N . GLY A 1 253 ? -6.509 -11.159 8.234 1.00 92.88 253 GLY A N 1
ATOM 2060 C CA . GLY A 1 253 ? -6.971 -11.623 6.923 1.00 92.88 253 GLY A CA 1
ATOM 2061 C C . GLY A 1 253 ? -6.428 -10.772 5.773 1.00 92.88 253 GLY A C 1
ATOM 2062 O O . GLY A 1 253 ? -5.924 -11.308 4.788 1.00 92.88 253 GLY A O 1
ATOM 2063 N N . GLU A 1 254 ? -6.459 -9.448 5.929 1.00 93.69 254 GLU A N 1
ATOM 2064 C CA . GLU A 1 254 ? -5.932 -8.513 4.931 1.00 93.69 254 GLU A CA 1
ATOM 2065 C C . GLU A 1 254 ? -4.406 -8.623 4.784 1.00 93.69 254 GLU A C 1
ATOM 2067 O O . GLU A 1 254 ? -3.887 -8.507 3.679 1.00 93.69 254 GLU A O 1
ATOM 2072 N N . LEU A 1 255 ? -3.666 -8.887 5.867 1.00 94.44 255 LEU A N 1
ATOM 2073 C CA . LEU A 1 255 ? -2.216 -9.090 5.814 1.00 94.44 255 LEU A CA 1
ATOM 2074 C C . LEU A 1 255 ? -1.847 -10.323 4.983 1.00 94.44 255 LEU A C 1
ATOM 2076 O O . LEU A 1 255 ? -0.928 -10.246 4.170 1.00 94.44 255 LEU A O 1
ATOM 2080 N N . ALA A 1 256 ? -2.572 -11.429 5.168 1.00 90.69 256 ALA A N 1
ATOM 2081 C CA . ALA A 1 256 ? -2.346 -12.655 4.410 1.00 90.69 256 ALA A CA 1
ATOM 2082 C C . ALA A 1 256 ? -2.619 -12.453 2.910 1.00 90.69 256 ALA A C 1
ATOM 2084 O O . ALA A 1 256 ? -1.789 -12.818 2.081 1.00 90.69 256 ALA A O 1
ATOM 2085 N N . GLY A 1 257 ? -3.743 -11.815 2.560 1.00 90.69 257 GLY A N 1
ATOM 2086 C CA . GLY A 1 257 ? -4.054 -11.494 1.161 1.00 90.69 257 GLY A CA 1
ATOM 2087 C C . GLY A 1 257 ? -3.054 -10.511 0.544 1.00 90.69 257 GLY A C 1
ATOM 2088 O O . GLY A 1 257 ? -2.619 -10.681 -0.594 1.00 90.69 257 GLY A O 1
ATOM 2089 N N . TRP A 1 258 ? -2.626 -9.512 1.318 1.00 93.50 258 TRP A N 1
ATOM 2090 C CA . TRP A 1 258 ? -1.647 -8.527 0.873 1.00 93.50 258 TRP A CA 1
ATOM 2091 C C . TRP A 1 258 ? -0.280 -9.139 0.558 1.00 93.50 258 TRP A C 1
ATOM 2093 O O . TRP A 1 258 ? 0.351 -8.703 -0.402 1.00 93.50 258 TRP A O 1
ATOM 2103 N N . GLU A 1 259 ? 0.196 -10.119 1.331 1.00 91.81 259 GLU A N 1
ATOM 2104 C CA . GLU A 1 259 ? 1.493 -10.759 1.079 1.00 91.81 259 GLU A CA 1
ATOM 2105 C C . GLU A 1 259 ? 1.521 -11.447 -0.296 1.00 91.81 259 GLU A C 1
ATOM 2107 O O . GLU A 1 259 ? 2.447 -11.218 -1.083 1.00 91.81 259 GLU A O 1
ATOM 2112 N N . GLU A 1 260 ? 0.472 -12.209 -0.622 1.00 91.38 260 GLU A N 1
ATOM 2113 C CA . GLU A 1 260 ? 0.323 -12.885 -1.916 1.00 91.38 260 GLU A CA 1
ATOM 2114 C C . GLU A 1 260 ? 0.234 -11.879 -3.076 1.00 91.38 260 GLU A C 1
ATOM 2116 O O . GLU A 1 260 ? 0.958 -11.988 -4.075 1.00 91.38 260 GLU A O 1
ATOM 2121 N N . ASP A 1 261 ? -0.608 -10.852 -2.934 1.00 89.81 261 ASP A N 1
ATOM 2122 C CA . ASP A 1 261 ? -0.783 -9.821 -3.957 1.00 89.81 261 ASP A CA 1
ATOM 2123 C C . ASP A 1 261 ? 0.498 -9.006 -4.174 1.00 89.81 261 ASP A C 1
ATOM 2125 O O . ASP A 1 261 ? 0.908 -8.767 -5.317 1.00 89.81 261 ASP A O 1
ATOM 2129 N N . HIS A 1 262 ? 1.174 -8.614 -3.091 1.00 92.94 262 HIS A N 1
ATOM 2130 C CA . HIS A 1 262 ? 2.435 -7.879 -3.134 1.00 92.94 262 HIS A CA 1
ATOM 2131 C C . HIS A 1 262 ? 3.515 -8.684 -3.866 1.00 92.94 262 HIS A C 1
ATOM 2133 O O . HIS A 1 262 ? 4.222 -8.153 -4.731 1.00 92.94 262 HIS A O 1
ATOM 2139 N N . GLU A 1 263 ? 3.626 -9.975 -3.561 1.00 93.06 263 GLU A N 1
ATOM 2140 C CA . GLU A 1 263 ? 4.559 -10.876 -4.221 1.00 93.06 263 GLU A CA 1
ATOM 2141 C C . GLU A 1 263 ? 4.278 -10.972 -5.728 1.00 93.06 263 GLU A C 1
ATOM 2143 O O . GLU A 1 263 ? 5.172 -10.762 -6.559 1.00 93.06 263 GLU A O 1
ATOM 2148 N N . LYS A 1 264 ? 3.021 -11.226 -6.098 1.00 93.31 264 LYS A N 1
ATOM 2149 C CA . LYS A 1 264 ? 2.580 -11.339 -7.491 1.00 93.31 264 LYS A CA 1
ATOM 2150 C C . LYS A 1 264 ? 2.838 -10.055 -8.279 1.00 93.31 264 LYS A C 1
ATOM 2152 O O . LYS A 1 264 ? 3.395 -10.107 -9.381 1.00 93.31 264 LYS A O 1
ATOM 2157 N N . MET A 1 265 ? 2.479 -8.903 -7.715 1.00 92.06 265 MET A N 1
ATOM 2158 C CA . MET A 1 265 ? 2.725 -7.590 -8.311 1.00 92.06 265 MET A CA 1
ATOM 2159 C C . MET A 1 265 ? 4.228 -7.326 -8.483 1.00 92.06 265 MET A C 1
ATOM 2161 O O . MET A 1 265 ? 4.653 -6.875 -9.550 1.00 92.06 265 MET A O 1
ATOM 2165 N N . GLY A 1 266 ? 5.049 -7.670 -7.485 1.00 94.75 266 GLY A N 1
ATOM 2166 C CA . GLY A 1 266 ? 6.508 -7.556 -7.545 1.00 94.75 266 GLY A CA 1
ATOM 2167 C C . GLY A 1 266 ? 7.128 -8.408 -8.653 1.00 94.75 266 GLY A C 1
ATOM 2168 O O . GLY A 1 266 ? 7.879 -7.894 -9.489 1.00 94.75 266 GLY A O 1
ATOM 2169 N N . ARG A 1 267 ? 6.766 -9.696 -8.725 1.00 96.44 267 ARG A N 1
ATOM 2170 C CA . ARG A 1 267 ? 7.224 -10.607 -9.790 1.00 96.44 267 ARG A CA 1
ATOM 2171 C C . ARG A 1 267 ? 6.811 -10.098 -11.171 1.00 96.44 267 ARG A C 1
ATOM 2173 O O . ARG A 1 267 ? 7.627 -10.096 -12.095 1.00 96.44 267 ARG A O 1
ATOM 2180 N N . SER A 1 268 ? 5.567 -9.636 -11.312 1.00 95.38 268 SER A N 1
ATOM 2181 C CA . SER A 1 268 ? 5.065 -9.078 -12.569 1.00 95.38 268 SER A CA 1
ATOM 2182 C C . SER A 1 268 ? 5.840 -7.827 -12.985 1.00 95.38 268 SER A C 1
ATOM 2184 O O . SER A 1 268 ? 6.211 -7.709 -14.150 1.00 95.38 268 SER A O 1
ATOM 2186 N N . ALA A 1 269 ? 6.138 -6.920 -12.051 1.00 95.75 269 ALA A N 1
ATOM 2187 C CA . ALA A 1 269 ? 6.898 -5.705 -12.338 1.00 95.75 269 ALA A CA 1
ATOM 2188 C C . ALA A 1 269 ? 8.307 -6.022 -12.864 1.00 95.75 269 ALA A C 1
ATOM 2190 O O . ALA A 1 269 ? 8.736 -5.450 -13.866 1.00 95.75 269 ALA A O 1
ATOM 2191 N N . VAL A 1 270 ? 9.010 -6.972 -12.238 1.00 97.00 270 VAL A N 1
ATOM 2192 C CA . VAL A 1 270 ? 10.342 -7.409 -12.693 1.00 97.00 270 VAL A CA 1
ATOM 2193 C C . VAL A 1 270 ? 10.265 -8.063 -14.073 1.00 97.00 270 VAL A C 1
ATOM 2195 O O . VAL A 1 270 ? 11.076 -7.759 -14.948 1.00 97.00 270 VAL A O 1
ATOM 2198 N N . LYS A 1 271 ? 9.275 -8.932 -14.300 1.00 97.62 271 LYS A N 1
ATOM 2199 C CA . LYS A 1 271 ? 9.088 -9.603 -15.592 1.00 97.62 271 LYS A CA 1
ATOM 2200 C C . LYS A 1 271 ? 8.834 -8.604 -16.721 1.00 97.62 271 LYS A C 1
ATOM 2202 O O . LYS A 1 271 ? 9.449 -8.718 -17.781 1.00 97.62 271 LYS A O 1
ATOM 2207 N N . GLU A 1 272 ? 7.971 -7.618 -16.488 1.00 95.81 272 GLU A N 1
ATOM 2208 C CA . GLU A 1 272 ? 7.682 -6.571 -17.469 1.00 95.81 272 GLU A CA 1
ATOM 2209 C C . GLU A 1 272 ? 8.882 -5.648 -17.702 1.00 95.81 272 GLU A C 1
ATOM 2211 O O . GLU A 1 272 ? 9.123 -5.261 -18.845 1.00 95.81 272 GLU A O 1
ATOM 2216 N N . LEU A 1 273 ? 9.699 -5.367 -16.678 1.00 96.44 273 LEU A N 1
ATOM 2217 C CA . LEU A 1 273 ? 10.963 -4.649 -16.863 1.00 96.44 273 LEU A CA 1
ATOM 2218 C C . LEU A 1 273 ? 11.898 -5.412 -17.807 1.00 96.44 273 LEU A C 1
ATOM 2220 O O . LEU A 1 273 ? 12.355 -4.848 -18.797 1.00 96.44 273 LEU A O 1
ATOM 2224 N N . VAL A 1 274 ? 12.168 -6.690 -17.524 1.00 97.25 274 VAL A N 1
ATOM 2225 C CA . VAL A 1 274 ? 13.086 -7.510 -18.333 1.00 97.25 274 VAL A CA 1
ATOM 2226 C C . VAL A 1 274 ? 12.580 -7.622 -19.768 1.00 97.25 274 VAL A C 1
ATOM 2228 O O . VAL A 1 274 ? 13.324 -7.367 -20.714 1.00 97.25 274 VAL A O 1
ATOM 2231 N N . LYS A 1 275 ? 11.296 -7.942 -19.943 1.00 96.94 275 LYS A N 1
ATOM 2232 C CA . LYS A 1 275 ? 10.663 -8.031 -21.262 1.00 96.94 275 LYS A CA 1
ATOM 2233 C C . LYS A 1 275 ? 10.731 -6.698 -22.008 1.00 96.94 275 LYS A C 1
ATOM 2235 O O . LYS A 1 275 ? 11.093 -6.676 -23.182 1.00 96.94 275 LYS A O 1
ATOM 2240 N N . GLY A 1 276 ? 10.416 -5.594 -21.333 1.00 94.88 276 GLY A N 1
ATOM 2241 C CA . GLY A 1 276 ? 10.479 -4.251 -21.898 1.00 94.88 276 GLY A CA 1
ATOM 2242 C C . GLY A 1 276 ? 11.893 -3.866 -22.331 1.00 94.88 276 GLY A C 1
ATOM 2243 O O . GLY A 1 276 ? 12.060 -3.310 -23.415 1.00 94.88 276 GLY A O 1
ATOM 2244 N N . MET A 1 277 ? 12.906 -4.210 -21.531 1.00 94.31 277 MET A N 1
ATOM 2245 C CA . MET A 1 277 ? 14.312 -3.984 -21.872 1.00 94.31 277 MET A CA 1
ATOM 2246 C C . MET A 1 277 ? 14.725 -4.787 -23.104 1.00 94.31 277 MET A C 1
ATOM 2248 O O . MET A 1 277 ? 15.246 -4.204 -24.044 1.00 94.31 277 MET A O 1
ATOM 2252 N N . VAL A 1 278 ? 14.418 -6.086 -23.167 1.00 95.25 278 VAL A N 1
ATOM 2253 C CA . VAL A 1 278 ? 14.740 -6.919 -24.342 1.00 95.25 278 VAL A CA 1
ATOM 2254 C C . VAL A 1 278 ? 14.082 -6.377 -25.612 1.00 95.25 278 VAL A C 1
ATOM 2256 O O . VAL A 1 278 ? 14.725 -6.301 -26.656 1.00 95.25 278 VAL A O 1
ATOM 2259 N N . ILE A 1 279 ? 12.811 -5.968 -25.530 1.00 93.12 279 ILE A N 1
ATOM 2260 C CA . ILE A 1 279 ? 12.104 -5.364 -26.666 1.00 93.12 279 ILE A CA 1
ATOM 2261 C C . ILE A 1 279 ? 12.787 -4.065 -27.095 1.00 93.12 279 ILE A C 1
ATOM 2263 O O . ILE A 1 279 ? 12.949 -3.847 -28.292 1.00 93.12 279 ILE A O 1
ATOM 2267 N N . ARG A 1 280 ? 13.189 -3.214 -26.143 1.00 91.62 280 ARG A N 1
ATOM 2268 C CA . ARG A 1 280 ? 13.908 -1.968 -26.430 1.00 91.62 280 ARG A CA 1
ATOM 2269 C C . ARG A 1 280 ? 15.253 -2.238 -27.101 1.00 91.62 280 ARG A C 1
ATOM 2271 O O . ARG A 1 280 ? 15.525 -1.631 -28.125 1.00 91.62 280 ARG A O 1
ATOM 2278 N N . GLU A 1 281 ? 16.077 -3.125 -26.552 1.00 90.94 281 GLU A N 1
ATOM 2279 C CA . GLU A 1 281 ? 17.403 -3.405 -27.121 1.00 90.94 281 GLU A CA 1
ATOM 2280 C C . GLU A 1 281 ? 17.301 -4.022 -28.517 1.00 90.94 281 GLU A C 1
ATOM 2282 O O . GLU A 1 281 ? 18.051 -3.654 -29.413 1.00 90.94 281 GLU A O 1
ATOM 2287 N N . LYS A 1 282 ? 16.338 -4.926 -28.738 1.00 91.56 282 LYS A N 1
ATOM 2288 C CA . LYS A 1 282 ? 16.103 -5.507 -30.065 1.00 91.56 282 LYS A CA 1
ATOM 2289 C C . LYS A 1 282 ? 15.756 -4.433 -31.093 1.00 91.56 282 LYS A C 1
ATOM 2291 O O . LYS A 1 282 ? 16.315 -4.424 -32.181 1.00 91.56 282 LYS A O 1
ATOM 2296 N N . LYS A 1 283 ? 14.853 -3.537 -30.715 1.00 88.56 283 LYS A N 1
ATOM 2297 C CA . LYS A 1 283 ? 14.459 -2.381 -31.509 1.00 88.56 283 LYS A CA 1
ATOM 2298 C C . LYS A 1 283 ? 15.679 -1.509 -31.848 1.00 88.56 283 LYS A C 1
ATOM 2300 O O . LYS A 1 283 ? 15.992 -1.315 -33.020 1.00 88.56 283 LYS A O 1
ATOM 2305 N N . VAL A 1 284 ? 16.485 -1.149 -30.847 1.00 87.38 284 VAL A N 1
ATOM 2306 C CA . VAL A 1 284 ? 17.740 -0.404 -31.042 1.00 87.38 284 VAL A CA 1
ATOM 2307 C C . VAL A 1 284 ? 18.682 -1.096 -32.040 1.00 87.38 284 VAL A C 1
ATOM 2309 O O . VAL A 1 284 ? 19.247 -0.432 -32.907 1.00 87.38 284 VAL A O 1
ATOM 2312 N N . LEU A 1 285 ? 18.829 -2.422 -31.959 1.00 86.88 285 LEU A N 1
ATOM 2313 C CA . LEU A 1 285 ? 19.654 -3.204 -32.891 1.00 86.88 285 LEU A CA 1
ATOM 2314 C C . LEU A 1 285 ? 19.088 -3.246 -34.318 1.00 86.88 285 LEU A C 1
ATOM 2316 O O . LEU A 1 285 ? 19.855 -3.303 -35.276 1.00 86.88 285 LEU A O 1
ATOM 2320 N N . GLU A 1 286 ? 17.766 -3.203 -34.471 1.00 85.88 286 GLU A N 1
ATOM 2321 C CA . GLU A 1 286 ? 17.079 -3.091 -35.765 1.00 85.88 286 GLU A CA 1
ATOM 2322 C C . GLU A 1 286 ? 17.162 -1.667 -36.350 1.00 85.88 286 GLU A C 1
ATOM 2324 O O . GLU A 1 286 ? 16.723 -1.428 -37.475 1.00 85.88 286 GLU A O 1
ATOM 2329 N N . GLY A 1 287 ? 17.774 -0.731 -35.617 1.00 72.12 287 GLY A N 1
ATOM 2330 C CA . GLY A 1 287 ? 17.925 0.662 -36.014 1.00 72.12 287 GLY A CA 1
ATOM 2331 C C . GLY A 1 287 ? 16.773 1.559 -35.569 1.00 72.12 287 GLY A C 1
ATOM 2332 O O . GLY A 1 287 ? 16.703 2.674 -36.089 1.00 72.12 287 GLY A O 1
ATOM 2333 N N . ILE A 1 288 ? 15.903 1.080 -34.655 1.00 49.28 288 ILE A N 1
ATOM 2334 C CA . ILE A 1 288 ? 15.067 1.839 -33.694 1.00 49.28 288 ILE A CA 1
ATOM 2335 C C . ILE A 1 288 ? 14.227 0.939 -32.804 1.00 49.28 288 ILE A C 1
ATOM 2337 O O . ILE A 1 288 ? 13.362 0.169 -33.291 1.00 49.28 288 ILE A O 1
#

InterPro domains:
  IPR051248 UPF0507/Ankyrin repeat domain-containing protein 27 [PTHR24170] (3-285)

pLDDT: mean 88.38, std 9.94, range [44.31, 97.62]